Protein AF-A0A197JAZ5-F1 (afdb_monomer_lite)

Foldseek 3Di:
DDDDDDDPVNVVVLCVLDVVDDPVLLVVLLVVQCPDPVRNVDDDDSVSSVCSSVDHLLVVLVVLVVLLVVCCVPPNQAFKEFELDLLSQVLQVVVVFSNVVNVDDPVCVVVVSVSSSLSSSVCVVVVDRDAGALIRHGPNQVVCVVVVHDHDDGDYTDDPVSSVVSSVPHDPQDQLFQWDQAQDFFDAFDFDDDPNDTDGDGPPVLVVSLVSLQVSLQVSCVPPFADAAAKEKEKEWAHEDDPPDDPVVSVCQASFVDFDPDDPDFVRSVVSNCSNNDCRNHPHPVSHPHYHTGYGYDNGTMGIGMGGDD

Structure (mmCIF, N/CA/C/O backbone):
data_AF-A0A197JAZ5-F1
#
_entry.id   AF-A0A197JAZ5-F1
#
loop_
_atom_site.group_PDB
_atom_site.id
_atom_site.type_symbol
_atom_site.label_atom_id
_atom_site.label_alt_id
_atom_site.label_comp_id
_atom_site.label_asym_id
_atom_site.label_entity_id
_atom_site.label_seq_id
_atom_site.pdbx_PDB_ins_code
_atom_site.Cartn_x
_atom_site.Cartn_y
_atom_site.Cartn_z
_atom_site.occupancy
_atom_site.B_iso_or_equiv
_atom_site.auth_seq_id
_atom_site.auth_comp_id
_atom_site.auth_asym_id
_atom_site.auth_atom_id
_atom_site.pdbx_PDB_model_num
ATOM 1 N N . MET A 1 1 ? 34.810 -13.151 -30.766 1.00 44.22 1 MET A N 1
ATOM 2 C CA . MET A 1 1 ? 34.965 -11.803 -30.177 1.00 44.22 1 MET A CA 1
ATOM 3 C C . MET A 1 1 ? 36.044 -11.912 -29.103 1.00 44.22 1 MET A C 1
ATOM 5 O O . MET A 1 1 ? 35.884 -12.742 -28.226 1.00 44.22 1 MET A O 1
ATOM 9 N N . TYR A 1 2 ? 37.161 -11.190 -29.255 1.00 49.44 2 TYR A N 1
ATOM 10 C CA . TYR A 1 2 ? 38.356 -11.175 -28.384 1.00 49.44 2 TYR A CA 1
ATOM 11 C C . TYR A 1 2 ? 38.987 -12.526 -27.977 1.00 49.44 2 TYR A C 1
ATOM 13 O O . TYR A 1 2 ? 38.807 -12.995 -26.864 1.00 49.44 2 TYR A O 1
ATOM 21 N N . GLY A 1 3 ? 39.809 -13.085 -28.875 1.00 52.09 3 GLY A N 1
ATOM 22 C CA . GLY A 1 3 ? 41.166 -13.626 -28.636 1.00 52.09 3 GLY A CA 1
ATOM 23 C C . GLY A 1 3 ? 41.493 -14.616 -27.503 1.00 52.09 3 GLY A C 1
ATOM 24 O O . GLY A 1 3 ? 42.667 -14.951 -27.363 1.00 52.09 3 GLY A O 1
ATOM 25 N N . ARG A 1 4 ? 40.543 -15.078 -26.689 1.00 61.22 4 ARG A N 1
ATOM 26 C CA . ARG A 1 4 ? 40.746 -16.136 -25.690 1.00 61.22 4 ARG A CA 1
ATOM 27 C C . ARG A 1 4 ? 39.621 -17.150 -25.800 1.00 61.22 4 ARG A C 1
ATOM 29 O O . ARG A 1 4 ? 38.452 -16.778 -25.712 1.00 61.22 4 ARG A O 1
ATOM 36 N N . ASP A 1 5 ? 39.983 -18.416 -25.963 1.00 71.50 5 ASP A N 1
ATOM 37 C CA . ASP A 1 5 ? 39.017 -19.505 -25.908 1.00 71.50 5 ASP A CA 1
ATOM 38 C C . ASP A 1 5 ? 38.371 -19.548 -24.520 1.00 71.50 5 ASP A C 1
ATOM 40 O O . ASP A 1 5 ? 39.044 -19.434 -23.488 1.00 71.50 5 ASP A O 1
ATOM 44 N N . LEU A 1 6 ? 37.044 -19.678 -24.491 1.00 74.69 6 LEU A N 1
ATOM 45 C CA . LEU A 1 6 ? 36.314 -19.874 -23.246 1.00 74.69 6 LEU A CA 1
ATOM 46 C C . LEU A 1 6 ? 36.740 -21.214 -22.650 1.00 74.69 6 LEU A C 1
ATOM 48 O O . LEU A 1 6 ? 36.652 -22.254 -23.301 1.00 74.69 6 LEU A O 1
ATOM 52 N N . THR A 1 7 ? 37.188 -21.200 -21.398 1.00 85.94 7 THR A N 1
ATOM 53 C CA . THR A 1 7 ? 37.513 -22.441 -20.700 1.00 85.94 7 THR A CA 1
ATOM 54 C C . THR A 1 7 ? 36.246 -23.260 -20.471 1.00 85.94 7 THR A C 1
ATOM 56 O O . THR A 1 7 ? 35.160 -22.721 -20.235 1.00 85.94 7 THR A O 1
ATOM 59 N N . SER A 1 8 ? 36.387 -24.584 -20.481 1.00 80.69 8 SER A N 1
ATOM 60 C CA . SER A 1 8 ? 35.295 -25.527 -20.211 1.00 80.69 8 SER A CA 1
ATOM 61 C C . SER A 1 8 ? 34.570 -25.238 -18.889 1.00 80.69 8 SER A C 1
ATOM 63 O O . SER A 1 8 ? 33.349 -25.357 -18.820 1.00 80.69 8 SER A O 1
ATOM 65 N N . GLY A 1 9 ? 35.292 -24.767 -17.865 1.00 84.12 9 GLY A N 1
ATOM 66 C CA . GLY A 1 9 ? 34.705 -24.346 -16.589 1.00 84.12 9 GLY A CA 1
ATOM 67 C C . GLY A 1 9 ? 33.788 -23.120 -16.691 1.00 84.12 9 GLY A C 1
ATOM 68 O O . GLY A 1 9 ? 32.749 -23.077 -16.037 1.00 84.12 9 GLY A O 1
ATOM 69 N N . VAL A 1 10 ? 34.118 -22.142 -17.541 1.00 82.31 10 VAL A N 1
ATOM 70 C CA . VAL A 1 10 ? 33.255 -20.970 -17.770 1.00 82.31 10 VAL A CA 1
ATOM 71 C C . VAL A 1 10 ? 32.007 -21.376 -18.550 1.00 82.31 10 VAL A C 1
ATOM 73 O O . VAL A 1 10 ? 30.909 -20.960 -18.194 1.00 82.31 10 VAL A O 1
ATOM 76 N N . ILE A 1 11 ? 32.143 -22.240 -19.559 1.00 84.88 11 ILE A N 1
ATOM 77 C CA . ILE A 1 11 ? 30.999 -22.755 -20.329 1.00 84.88 11 ILE A CA 1
ATOM 78 C C . ILE A 1 11 ? 30.023 -23.506 -19.410 1.00 84.88 11 ILE A C 1
ATOM 80 O O . ILE A 1 11 ? 28.819 -23.251 -19.454 1.00 84.88 11 ILE A O 1
ATOM 84 N N . ALA A 1 12 ? 30.537 -24.369 -18.527 1.00 86.94 12 ALA A N 1
ATOM 85 C CA . ALA A 1 12 ? 29.723 -25.099 -17.557 1.00 86.94 12 ALA A CA 1
ATOM 86 C C . ALA A 1 12 ? 28.978 -24.160 -16.590 1.00 86.94 12 ALA A C 1
ATOM 88 O O . ALA A 1 12 ? 27.803 -24.383 -16.301 1.00 86.94 12 ALA A O 1
ATOM 89 N N . LEU A 1 13 ? 29.625 -23.079 -16.141 1.00 86.88 13 LEU A N 1
ATOM 90 C CA . LEU A 1 13 ? 29.014 -22.087 -15.254 1.00 86.88 13 LEU A CA 1
ATOM 91 C C . LEU A 1 13 ? 27.838 -21.355 -15.925 1.00 86.88 13 LEU A C 1
ATOM 93 O O . LEU A 1 13 ? 26.788 -21.187 -15.307 1.00 86.88 13 LEU A O 1
ATOM 97 N N . TYR A 1 14 ? 27.985 -20.945 -17.191 1.00 88.62 14 TYR A N 1
ATOM 98 C CA . TYR A 1 14 ? 26.897 -20.301 -17.945 1.00 88.62 14 TYR A CA 1
ATOM 99 C C . TYR A 1 14 ? 25.757 -21.271 -18.231 1.00 88.62 14 TYR A C 1
ATOM 101 O O . TYR A 1 14 ? 24.597 -20.888 -18.106 1.00 88.62 14 TYR A O 1
ATOM 109 N N . TRP A 1 15 ? 26.075 -22.525 -18.561 1.00 85.31 15 TRP A N 1
ATOM 110 C CA . TRP A 1 15 ? 25.068 -23.563 -18.743 1.00 85.31 15 TRP A CA 1
ATOM 111 C C . TRP A 1 15 ? 24.252 -23.772 -17.463 1.00 85.31 15 TRP A C 1
ATOM 113 O O . TRP A 1 15 ? 23.031 -23.652 -17.485 1.00 85.31 15 TRP A O 1
ATOM 123 N N . GLN A 1 16 ? 24.913 -23.976 -16.321 1.00 88.00 16 GLN A N 1
ATOM 124 C CA . GLN A 1 16 ? 24.236 -24.176 -15.039 1.00 88.00 16 GLN A CA 1
ATOM 125 C C . GLN A 1 16 ? 23.404 -22.957 -14.611 1.00 88.00 16 GLN A C 1
ATOM 127 O O . GLN A 1 16 ? 22.319 -23.124 -14.054 1.00 88.00 16 GLN A O 1
ATOM 132 N N . GLY A 1 17 ? 23.898 -21.743 -14.871 1.00 82.38 17 GLY A N 1
ATOM 133 C CA . GLY A 1 17 ? 23.221 -20.495 -14.515 1.00 82.38 17 GLY A CA 1
ATOM 134 C C . GLY A 1 17 ? 22.058 -20.109 -15.432 1.00 82.38 17 GLY A C 1
ATOM 135 O O . GLY A 1 17 ? 21.225 -19.306 -15.027 1.00 82.38 17 GLY A O 1
ATOM 136 N N . LEU A 1 18 ? 21.987 -20.657 -16.651 1.00 85.12 18 LEU A N 1
ATOM 137 C CA . LEU A 1 18 ? 20.978 -20.282 -17.649 1.00 85.12 18 LEU A CA 1
ATOM 138 C C . LEU A 1 18 ? 20.076 -21.442 -18.100 1.00 85.12 18 LEU A C 1
ATOM 140 O O . LEU A 1 18 ? 19.113 -21.190 -18.815 1.00 85.12 18 LEU A O 1
ATOM 144 N N . GLN A 1 19 ? 20.319 -22.680 -17.651 1.00 86.12 19 GLN A N 1
ATOM 145 C CA . GLN A 1 19 ? 19.525 -23.871 -18.012 1.00 86.12 19 GLN A CA 1
ATOM 146 C C . GLN A 1 19 ? 18.021 -23.761 -17.704 1.00 86.12 19 GLN A C 1
ATOM 148 O O . GLN A 1 19 ? 17.224 -24.492 -18.280 1.00 86.12 19 GLN A O 1
ATOM 153 N N . ALA A 1 20 ? 17.629 -22.871 -16.786 1.00 77.56 20 ALA A N 1
ATOM 154 C CA . ALA A 1 20 ? 16.231 -22.633 -16.427 1.00 77.56 20 ALA A CA 1
ATOM 155 C C . ALA A 1 20 ? 15.479 -21.747 -17.441 1.00 77.56 20 ALA A C 1
ATOM 157 O O . ALA A 1 20 ? 14.267 -21.573 -17.316 1.00 77.56 20 ALA A O 1
ATOM 158 N N . TYR A 1 21 ? 16.182 -21.163 -18.416 1.00 77.56 21 TYR A N 1
ATOM 159 C CA . TYR A 1 21 ? 15.629 -20.238 -19.400 1.00 77.56 21 TYR A CA 1
ATOM 160 C C . TYR A 1 21 ? 15.563 -20.853 -20.793 1.00 77.56 21 TYR A C 1
ATOM 162 O O . TYR A 1 21 ? 16.393 -21.675 -21.175 1.00 77.56 21 TYR A O 1
ATOM 170 N N . ASP A 1 22 ? 14.591 -20.393 -21.579 1.00 77.12 22 ASP A N 1
ATOM 171 C CA . ASP A 1 22 ? 14.471 -20.784 -22.978 1.00 77.12 22 ASP A CA 1
ATOM 172 C C . ASP A 1 22 ? 15.650 -20.265 -23.822 1.00 77.12 22 ASP A C 1
ATOM 174 O O . ASP A 1 22 ? 16.094 -19.118 -23.685 1.00 77.12 22 ASP A O 1
ATOM 178 N N . LEU A 1 23 ? 16.133 -21.103 -24.742 1.00 78.81 23 LEU A N 1
ATOM 179 C CA . LEU A 1 23 ? 17.298 -20.805 -25.575 1.00 78.81 23 LEU A CA 1
ATOM 180 C C . LEU A 1 23 ? 17.071 -19.574 -26.465 1.00 78.81 23 LEU A C 1
ATOM 182 O O . LEU A 1 23 ? 18.007 -18.797 -26.681 1.00 78.81 23 LEU A O 1
ATOM 186 N N . ALA A 1 24 ? 15.849 -19.364 -26.971 1.00 73.06 24 ALA A N 1
ATOM 187 C CA . ALA A 1 24 ? 15.551 -18.201 -27.802 1.00 73.06 24 ALA A CA 1
ATOM 188 C C . ALA A 1 24 ? 15.614 -16.904 -26.982 1.00 73.06 24 ALA A C 1
ATOM 190 O O . ALA A 1 24 ? 16.165 -15.909 -27.458 1.00 73.06 24 ALA A O 1
ATOM 191 N N . ALA A 1 25 ? 15.138 -16.938 -25.733 1.00 70.44 25 ALA A N 1
ATOM 192 C CA . ALA A 1 25 ? 15.222 -15.813 -24.807 1.00 70.44 25 ALA A CA 1
ATOM 193 C C . ALA A 1 25 ? 16.678 -15.483 -24.434 1.00 70.44 25 ALA A C 1
ATOM 195 O O . ALA A 1 25 ? 17.079 -14.318 -24.487 1.00 70.44 25 ALA A O 1
ATOM 196 N N . VAL A 1 26 ? 17.495 -16.498 -24.119 1.00 80.88 26 VAL A N 1
ATOM 197 C CA . VAL A 1 26 ? 18.931 -16.328 -23.807 1.00 80.88 26 VAL A CA 1
ATOM 198 C C . VAL A 1 26 ? 19.676 -15.709 -24.989 1.00 80.88 26 VAL A C 1
ATOM 200 O O . VAL A 1 26 ? 20.449 -14.766 -24.812 1.00 80.88 26 VAL A O 1
ATOM 203 N N . ARG A 1 27 ? 19.411 -16.191 -26.209 1.00 81.88 27 ARG A N 1
ATOM 204 C CA . ARG A 1 27 ? 20.017 -15.661 -27.438 1.00 81.88 27 ARG A CA 1
ATOM 205 C C . ARG A 1 27 ? 19.670 -14.190 -27.661 1.00 81.88 27 ARG A C 1
ATOM 207 O O . ARG A 1 27 ? 20.538 -13.401 -28.021 1.00 81.88 27 ARG A O 1
ATOM 214 N N . GLU A 1 28 ? 18.420 -13.819 -27.426 1.00 76.31 28 GLU A N 1
ATOM 215 C CA . GLU A 1 28 ? 17.955 -12.443 -27.570 1.00 76.31 28 GLU A CA 1
ATOM 216 C C . GLU A 1 28 ? 18.587 -11.500 -26.529 1.00 76.31 28 GLU A C 1
ATOM 218 O O . GLU A 1 28 ? 19.019 -10.397 -26.867 1.00 76.31 28 GLU A O 1
ATOM 223 N N . ALA A 1 29 ? 18.717 -11.946 -25.274 1.00 81.00 29 ALA A N 1
ATOM 224 C CA . ALA A 1 29 ? 19.405 -11.190 -24.226 1.00 81.00 29 ALA A CA 1
ATOM 225 C C . ALA A 1 29 ? 20.888 -10.954 -24.566 1.00 81.00 29 ALA A C 1
ATOM 227 O O . ALA A 1 29 ? 21.385 -9.833 -24.447 1.00 81.00 29 ALA A O 1
ATOM 228 N N . LEU A 1 30 ? 21.578 -11.986 -25.060 1.00 84.44 30 LEU A N 1
ATOM 229 C CA . LEU A 1 30 ? 22.963 -11.875 -25.524 1.00 84.44 30 LEU A CA 1
ATOM 230 C C . LEU A 1 30 ? 23.095 -10.908 -26.710 1.00 84.44 30 LEU A C 1
ATOM 232 O O . LEU A 1 30 ? 23.986 -10.061 -26.704 1.00 84.44 30 LEU A O 1
ATOM 236 N N . ASN A 1 31 ? 22.187 -10.975 -27.689 1.00 83.88 31 ASN A N 1
ATOM 237 C CA . ASN A 1 31 ? 22.171 -10.053 -28.829 1.00 83.88 31 ASN A CA 1
ATOM 238 C C . ASN A 1 31 ? 21.971 -8.595 -28.391 1.00 83.88 31 ASN A C 1
ATOM 240 O O . ASN A 1 31 ? 22.654 -7.700 -28.890 1.00 83.88 31 ASN A O 1
ATOM 244 N N . ARG A 1 32 ? 21.072 -8.338 -27.433 1.00 80.00 32 ARG A N 1
ATOM 245 C CA . ARG A 1 32 ? 20.877 -6.995 -26.864 1.00 80.00 32 ARG A CA 1
ATOM 246 C C . ARG A 1 32 ? 22.123 -6.464 -26.164 1.00 80.00 32 ARG A C 1
ATOM 248 O O . ARG A 1 32 ? 22.427 -5.283 -26.303 1.00 80.00 32 ARG A O 1
ATOM 255 N N . HIS A 1 33 ? 22.849 -7.320 -25.445 1.00 82.19 33 HIS A N 1
ATOM 256 C CA . HIS A 1 33 ? 24.099 -6.936 -24.786 1.00 82.19 33 HIS A CA 1
ATOM 257 C C . HIS A 1 33 ? 25.200 -6.589 -25.791 1.00 82.19 33 HIS A C 1
ATOM 259 O O . HIS A 1 33 ? 25.843 -5.553 -25.661 1.00 82.19 33 HIS A O 1
ATOM 265 N N . VAL A 1 34 ? 25.384 -7.415 -26.824 1.00 83.81 34 VAL A N 1
ATOM 266 C CA . VAL A 1 34 ? 26.404 -7.191 -27.866 1.00 83.81 34 VAL A CA 1
ATOM 267 C C . VAL A 1 34 ? 26.170 -5.878 -28.619 1.00 83.81 34 VAL A C 1
ATOM 269 O O . VAL A 1 34 ? 27.126 -5.191 -28.965 1.00 83.81 34 VAL A O 1
ATOM 272 N N . ASN A 1 35 ? 24.908 -5.498 -28.826 1.00 81.06 35 ASN A N 1
ATOM 273 C CA . ASN A 1 35 ? 24.541 -4.259 -29.512 1.00 81.06 35 ASN A CA 1
ATOM 274 C C . ASN A 1 35 ? 24.579 -3.005 -28.614 1.00 81.06 35 ASN A C 1
ATOM 276 O O . ASN A 1 35 ? 24.287 -1.912 -29.095 1.00 81.06 35 ASN A O 1
ATOM 280 N N . ASN A 1 36 ? 24.923 -3.128 -27.327 1.00 78.38 36 ASN A N 1
ATOM 281 C CA . ASN A 1 36 ? 25.036 -1.992 -26.416 1.00 78.38 36 ASN A CA 1
ATOM 282 C C . ASN A 1 36 ? 26.450 -1.364 -26.505 1.00 78.38 36 ASN A C 1
ATOM 284 O O . ASN A 1 36 ? 27.414 -2.023 -26.113 1.00 78.38 36 ASN A O 1
ATOM 288 N N . PRO A 1 37 ? 26.609 -0.101 -26.954 1.00 73.06 37 PRO A N 1
ATOM 289 C CA . PRO A 1 37 ? 27.926 0.522 -27.157 1.00 73.06 37 PRO A CA 1
ATOM 290 C C . PRO A 1 37 ? 28.782 0.644 -25.885 1.00 73.06 37 PRO A C 1
ATOM 292 O O . PRO A 1 37 ? 30.013 0.585 -25.957 1.00 73.06 37 PRO A O 1
ATOM 295 N N . ASP A 1 38 ? 28.133 0.779 -24.725 1.00 70.69 38 ASP A N 1
ATOM 296 C CA . ASP A 1 38 ? 28.788 1.038 -23.439 1.00 70.69 38 ASP A CA 1
ATOM 297 C C . ASP A 1 38 ? 29.212 -0.249 -22.716 1.00 70.69 38 ASP A C 1
ATOM 299 O O . ASP A 1 38 ? 30.150 -0.245 -21.921 1.00 70.69 38 ASP A O 1
ATOM 303 N N . THR A 1 39 ? 28.521 -1.366 -22.969 1.00 73.50 39 THR A N 1
ATOM 304 C CA . THR A 1 39 ? 28.701 -2.625 -22.212 1.00 73.50 39 THR A CA 1
ATOM 305 C C . THR A 1 39 ? 28.988 -3.849 -23.083 1.00 73.50 39 THR A C 1
ATOM 307 O O . THR A 1 39 ? 29.561 -4.822 -22.591 1.00 73.50 39 THR A O 1
ATOM 310 N N . GLY A 1 40 ? 28.693 -3.788 -24.384 1.00 73.88 40 GLY A N 1
ATOM 311 C CA . GLY A 1 40 ? 28.886 -4.868 -25.358 1.00 73.88 40 GLY A CA 1
ATOM 312 C C . GLY A 1 40 ? 30.342 -5.133 -25.746 1.00 73.88 40 GLY A C 1
ATOM 313 O O . GLY A 1 40 ? 30.628 -6.093 -26.459 1.00 73.88 40 GLY A O 1
ATOM 314 N N . GLN A 1 41 ? 31.280 -4.318 -25.251 1.00 78.19 41 GLN A N 1
ATOM 315 C CA . GLN A 1 41 ? 32.722 -4.511 -25.445 1.00 78.19 41 GLN A CA 1
ATOM 316 C C . GLN A 1 41 ? 33.263 -5.724 -24.665 1.00 78.19 41 GLN A C 1
ATOM 318 O O . GLN A 1 41 ? 34.288 -6.291 -25.042 1.00 78.19 41 GLN A O 1
ATOM 323 N N . PHE A 1 42 ? 32.568 -6.147 -23.601 1.00 80.25 42 PHE A N 1
ATOM 324 C CA . PHE A 1 42 ? 32.961 -7.265 -22.741 1.00 80.25 42 PHE A CA 1
ATOM 325 C C . PHE A 1 42 ? 31.859 -8.326 -22.653 1.00 80.25 42 PHE A C 1
ATOM 327 O O . PHE A 1 42 ? 30.671 -8.021 -22.762 1.00 80.25 42 PHE A O 1
ATOM 334 N N . MET A 1 43 ? 32.258 -9.581 -22.415 1.00 82.62 43 MET A N 1
ATOM 335 C CA . MET A 1 43 ? 31.318 -10.686 -22.207 1.00 82.62 43 MET A CA 1
ATOM 336 C C . MET A 1 43 ? 30.394 -10.379 -21.009 1.00 82.62 43 MET A C 1
ATOM 338 O O . MET A 1 43 ? 30.907 -10.056 -19.932 1.00 82.62 43 MET A O 1
ATOM 342 N N . PRO A 1 44 ? 29.059 -10.471 -21.170 1.00 84.88 44 PRO A N 1
ATOM 343 C CA . PRO A 1 44 ? 28.108 -10.170 -20.100 1.00 84.88 44 PRO A CA 1
ATOM 344 C C . PRO A 1 44 ? 28.228 -11.186 -18.977 1.00 84.88 44 PRO A C 1
ATOM 346 O O . PRO A 1 44 ? 28.322 -12.373 -19.264 1.00 84.88 44 PRO A O 1
ATOM 349 N N . LYS A 1 45 ? 28.145 -10.769 -17.709 1.00 86.44 45 LYS A N 1
ATOM 350 C CA . LYS A 1 45 ? 28.086 -11.732 -16.600 1.00 86.44 45 LYS A CA 1
ATOM 351 C C . LYS A 1 45 ? 26.746 -12.470 -16.635 1.00 86.44 45 LYS A C 1
ATOM 353 O O . LYS A 1 45 ? 25.740 -11.919 -17.077 1.00 86.44 45 LYS A O 1
ATOM 358 N N . ILE A 1 46 ? 26.689 -13.674 -16.059 1.00 82.31 46 ILE A N 1
ATOM 359 C CA . ILE A 1 46 ? 25.431 -14.440 -15.921 1.00 82.31 46 ILE A CA 1
ATOM 360 C C . ILE A 1 46 ? 24.336 -13.590 -15.258 1.00 82.31 46 ILE A C 1
ATOM 362 O O . ILE A 1 46 ? 23.196 -13.619 -15.704 1.00 82.31 46 ILE A O 1
ATOM 366 N N . ALA A 1 47 ? 24.687 -12.773 -14.258 1.00 75.00 47 ALA A N 1
ATOM 367 C CA . ALA A 1 47 ? 23.760 -11.854 -13.594 1.00 75.00 47 ALA A CA 1
ATOM 368 C C . ALA A 1 47 ? 23.171 -10.782 -14.534 1.00 75.00 47 ALA A C 1
ATOM 370 O O . ALA A 1 47 ? 22.002 -10.426 -14.392 1.00 75.00 47 ALA A O 1
ATOM 371 N N . ASP A 1 48 ? 23.950 -10.293 -15.504 1.00 78.06 48 ASP A N 1
ATOM 372 C CA . ASP A 1 48 ? 23.491 -9.304 -16.486 1.00 78.06 48 ASP A CA 1
ATOM 373 C C . ASP A 1 48 ? 22.483 -9.944 -17.449 1.00 78.06 48 ASP A C 1
ATOM 375 O O . ASP A 1 48 ? 21.421 -9.377 -17.707 1.00 78.06 48 ASP A O 1
ATOM 379 N N . ILE A 1 49 ? 22.762 -11.176 -17.889 1.00 79.75 49 ILE A N 1
ATOM 380 C CA . ILE A 1 49 ? 21.851 -11.976 -18.720 1.00 79.75 49 ILE A CA 1
ATOM 381 C C . ILE A 1 49 ? 20.564 -12.290 -17.943 1.00 79.75 49 ILE A C 1
ATOM 383 O O . ILE A 1 49 ? 19.471 -12.074 -18.456 1.00 79.75 49 ILE A O 1
ATOM 387 N N . HIS A 1 50 ? 20.673 -12.713 -16.680 1.00 73.19 50 HIS A N 1
ATOM 388 C CA . HIS A 1 50 ? 19.530 -12.961 -15.792 1.00 73.19 50 HIS A CA 1
ATOM 389 C C . HIS A 1 50 ? 18.617 -11.731 -15.678 1.00 73.19 50 HIS A C 1
ATOM 391 O O . HIS A 1 50 ? 17.395 -11.833 -15.793 1.00 73.19 50 HIS A O 1
ATOM 397 N N . LYS A 1 51 ? 19.223 -10.551 -15.501 1.00 68.69 51 LYS A N 1
ATOM 398 C CA . LYS A 1 51 ? 18.527 -9.265 -15.394 1.00 68.69 51 LYS A CA 1
ATOM 399 C C . LYS A 1 51 ? 17.842 -8.858 -16.702 1.00 68.69 51 LYS A C 1
ATOM 401 O O . LYS A 1 51 ? 16.773 -8.257 -16.663 1.00 68.69 51 LYS A O 1
ATOM 406 N N . MET A 1 52 ? 18.437 -9.184 -17.849 1.00 71.94 52 MET A N 1
ATOM 407 C CA . MET A 1 52 ? 17.836 -8.958 -19.168 1.00 71.94 52 MET A CA 1
ATOM 408 C C . MET A 1 52 ? 16.703 -9.947 -19.481 1.00 71.94 52 MET A C 1
ATOM 410 O O . MET A 1 52 ? 15.752 -9.576 -20.167 1.00 71.94 52 MET A O 1
ATOM 414 N N . LEU A 1 53 ? 16.794 -11.184 -18.979 1.00 67.31 53 LEU A N 1
ATOM 415 C CA . LEU A 1 53 ? 15.822 -12.258 -19.210 1.00 67.31 53 LEU A CA 1
ATOM 416 C C . LEU A 1 53 ? 14.555 -12.132 -18.368 1.00 67.31 53 LEU A C 1
ATOM 418 O O . LEU A 1 53 ? 13.467 -12.401 -18.866 1.00 67.31 53 LEU A O 1
ATOM 422 N N . GLN A 1 54 ? 14.671 -11.711 -17.110 1.00 59.84 54 GLN A N 1
ATOM 423 C CA . GLN A 1 54 ? 13.506 -11.526 -16.236 1.00 59.84 54 GLN A CA 1
ATOM 424 C C . GLN A 1 54 ? 12.700 -10.253 -16.563 1.00 59.84 54 GLN A C 1
ATOM 426 O O . GLN A 1 54 ? 11.622 -10.054 -16.003 1.00 59.84 54 GLN A O 1
ATOM 431 N N . GLY A 1 55 ? 13.205 -9.393 -17.460 1.00 59.38 55 GLY A N 1
ATOM 432 C CA . GLY A 1 55 ? 12.795 -7.991 -17.536 1.00 59.38 55 GLY A CA 1
ATOM 433 C C . GLY A 1 55 ? 13.249 -7.246 -16.279 1.00 59.38 55 GLY A C 1
ATOM 434 O O . GLY A 1 55 ? 13.379 -7.827 -15.197 1.00 59.38 55 GLY A O 1
ATOM 435 N N . SER A 1 56 ? 13.533 -5.947 -16.369 1.00 65.31 56 SER A N 1
ATOM 436 C CA . SER A 1 56 ? 13.829 -5.233 -15.129 1.00 65.31 56 SER A CA 1
ATOM 437 C C . SER A 1 56 ? 12.552 -5.166 -14.279 1.00 65.31 56 SER A C 1
ATOM 439 O O . SER A 1 56 ? 11.445 -5.026 -14.804 1.00 65.31 56 SER A O 1
ATOM 441 N N . THR A 1 57 ? 12.673 -5.210 -12.947 1.00 72.69 57 THR A N 1
ATOM 442 C CA . THR A 1 57 ? 11.518 -4.957 -12.057 1.00 72.69 57 THR A CA 1
ATOM 443 C C . THR A 1 57 ? 10.842 -3.621 -12.378 1.00 72.69 57 THR A C 1
ATOM 445 O O . THR A 1 57 ? 9.654 -3.444 -12.126 1.00 72.69 57 THR A O 1
ATOM 448 N N . GLN A 1 58 ? 11.599 -2.695 -12.972 1.00 76.06 58 GLN A N 1
ATOM 449 C CA . GLN A 1 58 ? 11.128 -1.419 -13.477 1.00 76.06 58 GLN A CA 1
ATOM 450 C C . GLN A 1 58 ? 10.254 -1.550 -14.732 1.00 76.06 58 GLN A C 1
ATOM 452 O O . GLN A 1 58 ? 9.220 -0.894 -14.781 1.00 76.06 58 GLN A O 1
ATOM 457 N N . ASP A 1 59 ? 10.588 -2.412 -15.691 1.00 77.06 59 ASP A N 1
ATOM 458 C CA . ASP A 1 59 ? 9.767 -2.631 -16.894 1.00 77.06 59 ASP A CA 1
ATOM 459 C C . ASP A 1 59 ? 8.422 -3.273 -16.539 1.00 77.06 59 ASP A C 1
ATOM 461 O O . ASP A 1 59 ? 7.372 -2.847 -17.025 1.00 77.06 59 ASP A O 1
ATOM 465 N N . ALA A 1 60 ? 8.436 -4.245 -15.621 1.00 83.12 60 ALA A N 1
ATOM 466 C CA . ALA A 1 60 ? 7.217 -4.855 -15.096 1.00 83.12 60 ALA A CA 1
ATOM 467 C C . ALA A 1 60 ? 6.337 -3.820 -14.374 1.00 83.12 60 ALA A C 1
ATOM 469 O O . ALA A 1 60 ? 5.135 -3.743 -14.623 1.00 83.12 60 ALA A O 1
ATOM 470 N N . ALA A 1 61 ? 6.942 -2.974 -13.535 1.00 86.81 61 ALA A N 1
ATOM 471 C CA . ALA A 1 61 ? 6.232 -1.916 -12.822 1.00 86.81 61 ALA A CA 1
ATOM 472 C C . ALA A 1 61 ? 5.641 -0.855 -13.761 1.00 86.81 61 ALA A C 1
ATOM 474 O O . ALA A 1 61 ? 4.525 -0.392 -13.543 1.00 86.81 61 ALA A O 1
ATOM 475 N N . LEU A 1 62 ? 6.371 -0.478 -14.814 1.00 87.75 62 LEU A N 1
ATOM 476 C CA . LEU A 1 62 ? 5.888 0.455 -15.829 1.00 87.75 62 LEU A CA 1
ATOM 477 C C . LEU A 1 62 ? 4.741 -0.141 -16.643 1.00 87.75 62 LEU A C 1
ATOM 479 O O . LEU A 1 62 ? 3.760 0.550 -16.891 1.00 87.75 62 LEU A O 1
ATOM 483 N N . THR A 1 63 ? 4.829 -1.424 -16.992 1.00 89.75 63 THR A N 1
ATOM 484 C CA . THR A 1 63 ? 3.752 -2.146 -17.681 1.00 89.75 63 THR A CA 1
ATOM 485 C C . THR A 1 63 ? 2.492 -2.210 -16.817 1.00 89.75 63 THR A C 1
ATOM 487 O O . THR A 1 63 ? 1.398 -1.916 -17.297 1.00 89.75 63 THR A O 1
ATOM 490 N N . ALA A 1 64 ? 2.642 -2.538 -15.530 1.00 93.12 64 ALA A N 1
ATOM 491 C CA . ALA A 1 64 ? 1.550 -2.528 -14.563 1.00 93.12 64 ALA A CA 1
ATOM 492 C C . ALA A 1 64 ? 0.930 -1.126 -14.425 1.00 93.12 64 ALA A C 1
ATOM 494 O O . ALA A 1 64 ? -0.288 -0.980 -14.513 1.00 93.12 64 ALA A O 1
ATOM 495 N N . TRP A 1 65 ? 1.759 -0.083 -14.308 1.00 95.50 65 TRP A N 1
ATOM 496 C CA . TRP A 1 65 ? 1.284 1.301 -14.256 1.00 95.50 65 TRP A CA 1
ATOM 497 C C . TRP A 1 65 ? 0.522 1.705 -15.520 1.00 95.50 65 TRP A C 1
ATOM 499 O O . TRP A 1 65 ? -0.536 2.314 -15.421 1.00 95.50 65 TRP A O 1
ATOM 509 N N . SER A 1 66 ? 1.009 1.345 -16.709 1.00 93.25 66 SER A N 1
ATOM 510 C CA . SER A 1 66 ? 0.313 1.640 -17.965 1.00 93.25 66 SER A CA 1
ATOM 511 C C . SER A 1 66 ? -1.084 1.015 -18.022 1.00 93.25 66 SER A C 1
ATOM 513 O O . SER A 1 66 ? -1.987 1.634 -18.581 1.00 93.25 66 SER A O 1
ATOM 515 N N . LYS A 1 67 ? -1.301 -0.167 -17.420 1.00 94.88 67 LYS A N 1
ATOM 516 C CA . LYS A 1 67 ? -2.650 -0.748 -17.292 1.00 94.88 67 LYS A CA 1
ATOM 517 C C . LYS A 1 67 ? -3.537 0.099 -16.381 1.00 94.88 67 LYS A C 1
ATOM 519 O O . LYS A 1 67 ? -4.673 0.384 -16.753 1.00 94.88 67 LYS A O 1
ATOM 524 N N . VAL A 1 68 ? -3.022 0.514 -15.223 1.00 95.50 68 VAL A N 1
ATOM 525 C CA . VAL A 1 68 ? -3.740 1.370 -14.261 1.00 95.50 68 VAL A CA 1
ATOM 526 C C . VAL A 1 68 ? -4.121 2.704 -14.901 1.00 95.50 68 VAL A C 1
ATOM 528 O O . VAL A 1 68 ? -5.295 3.066 -14.909 1.00 95.50 68 VAL A O 1
ATOM 531 N N . ASP A 1 69 ? -3.145 3.394 -15.490 1.00 94.31 69 ASP A N 1
ATOM 532 C CA . ASP A 1 69 ? -3.313 4.697 -16.135 1.00 94.31 69 ASP A CA 1
ATOM 533 C C . ASP A 1 69 ? -4.343 4.650 -17.263 1.00 94.31 69 ASP A C 1
ATOM 535 O O . ASP A 1 69 ? -5.318 5.403 -17.256 1.00 94.31 69 ASP A O 1
ATOM 539 N N . ARG A 1 70 ? -4.183 3.695 -18.185 1.00 93.88 70 ARG A N 1
ATOM 540 C CA . ARG A 1 70 ? -5.124 3.496 -19.286 1.00 93.88 70 ARG A CA 1
ATOM 541 C C . ARG A 1 70 ? -6.537 3.222 -18.779 1.00 93.88 70 ARG A C 1
ATOM 543 O O . ARG A 1 70 ? -7.487 3.829 -19.262 1.00 93.88 70 ARG A O 1
ATOM 550 N N . THR A 1 71 ? -6.677 2.335 -17.797 1.00 94.06 71 THR A N 1
ATOM 551 C CA . THR A 1 71 ? -7.989 1.976 -17.242 1.00 94.06 71 THR A CA 1
ATOM 552 C C . THR A 1 71 ? -8.651 3.183 -16.589 1.00 94.06 71 THR A C 1
ATOM 554 O O . THR A 1 71 ? -9.836 3.414 -16.813 1.00 94.06 71 THR A O 1
ATOM 557 N N . MET A 1 72 ? -7.896 3.994 -15.841 1.00 93.62 72 MET A N 1
ATOM 558 C CA . MET A 1 72 ? -8.451 5.166 -15.165 1.00 93.62 72 MET A CA 1
ATOM 559 C C . MET A 1 72 ? -8.904 6.216 -16.181 1.00 93.62 72 MET A C 1
ATOM 561 O O . MET A 1 72 ? -9.999 6.758 -16.060 1.00 93.62 72 MET A O 1
ATOM 565 N N . ARG A 1 73 ? -8.108 6.456 -17.228 1.00 92.31 73 ARG A N 1
ATOM 566 C CA . ARG A 1 73 ? -8.440 7.431 -18.276 1.00 92.31 73 ARG A CA 1
ATOM 567 C C . ARG A 1 73 ? -9.596 6.988 -19.177 1.00 92.31 73 ARG A C 1
ATOM 569 O O . ARG A 1 73 ? -10.349 7.838 -19.638 1.00 92.31 73 ARG A O 1
ATOM 576 N N . GLU A 1 74 ? -9.751 5.688 -19.434 1.00 92.62 74 GLU A N 1
ATOM 577 C CA . GLU A 1 74 ? -10.805 5.162 -20.317 1.00 92.62 74 GLU A CA 1
ATOM 578 C C . GLU A 1 74 ? -12.121 4.847 -19.590 1.00 92.62 74 GLU A C 1
ATOM 580 O O . GLU A 1 74 ? -13.198 5.042 -20.152 1.00 92.62 74 GLU A O 1
ATOM 585 N N . LYS A 1 75 ? -12.049 4.290 -18.376 1.00 91.75 75 LYS A N 1
ATOM 586 C CA . LYS A 1 75 ? -13.212 3.761 -17.638 1.00 91.75 75 LYS A CA 1
ATOM 587 C C . LYS A 1 75 ? -13.603 4.620 -16.440 1.00 91.75 75 LYS A C 1
ATOM 589 O O . LYS A 1 75 ? -14.747 4.546 -15.994 1.00 91.75 75 LYS A O 1
ATOM 594 N N . GLY A 1 76 ? -12.683 5.443 -15.941 1.00 89.25 76 GLY A N 1
ATOM 595 C CA . GLY A 1 76 ? -12.897 6.268 -14.759 1.00 89.25 76 GLY A CA 1
ATOM 596 C C . GLY A 1 76 ? -13.031 5.463 -13.454 1.00 89.25 76 GLY A C 1
ATOM 597 O O . GLY A 1 76 ? -12.833 4.247 -13.436 1.00 89.25 76 GLY A O 1
ATOM 598 N N . PRO A 1 77 ? -13.393 6.138 -12.347 1.00 88.44 77 PRO A N 1
ATOM 599 C CA . PRO A 1 77 ? -13.474 5.542 -11.006 1.00 88.44 77 PRO A CA 1
ATOM 600 C C . PRO A 1 77 ? -14.786 4.803 -10.703 1.00 88.44 77 PRO A C 1
ATOM 602 O O . PRO A 1 77 ? -14.954 4.266 -9.609 1.00 88.44 77 PRO A O 1
ATOM 605 N N . TYR A 1 78 ? -15.758 4.840 -11.616 1.00 80.25 78 TYR A N 1
ATOM 606 C CA . TYR A 1 78 ? -17.106 4.325 -11.373 1.00 80.25 78 TYR A CA 1
ATOM 607 C C . TYR A 1 78 ? -17.190 2.798 -11.294 1.00 80.25 78 TYR A C 1
ATOM 609 O O . TYR A 1 78 ? -17.742 2.310 -10.306 1.00 80.25 78 TYR A O 1
ATOM 617 N N . PRO A 1 79 ? -16.690 2.035 -12.284 1.00 87.50 79 PRO A N 1
ATOM 618 C CA . PRO A 1 79 ? -16.751 0.583 -12.218 1.00 87.50 79 PRO A CA 1
ATOM 619 C C . PRO A 1 79 ? -15.730 0.039 -11.219 1.00 87.50 79 PRO A C 1
ATOM 621 O O . PRO A 1 79 ? -14.617 0.557 -11.108 1.00 87.50 79 PRO A O 1
ATOM 624 N N . SER A 1 80 ? -16.100 -1.044 -10.543 1.00 89.81 80 SER A N 1
ATOM 625 C CA . SER A 1 80 ? -15.148 -1.868 -9.804 1.00 89.81 80 SER A CA 1
ATOM 626 C C . SER A 1 80 ? -14.238 -2.612 -10.769 1.00 89.81 80 SER A C 1
ATOM 628 O O . SER A 1 80 ? -14.687 -3.065 -11.824 1.00 89.81 80 SER A O 1
ATOM 630 N N . ILE A 1 81 ? -12.959 -2.724 -10.422 1.00 93.50 81 ILE A N 1
ATOM 631 C CA . ILE A 1 81 ? -11.920 -3.239 -11.316 1.00 93.50 81 ILE A CA 1
ATOM 632 C C . ILE A 1 81 ? -11.222 -4.447 -10.696 1.00 93.50 81 ILE A C 1
ATOM 634 O O . ILE A 1 81 ? -10.913 -4.464 -9.503 1.00 93.50 81 ILE A O 1
ATOM 638 N N . VAL A 1 82 ? -10.903 -5.429 -11.537 1.00 95.50 82 VAL A N 1
ATOM 639 C CA . VAL A 1 82 ? -9.971 -6.511 -11.214 1.00 95.50 82 VAL A CA 1
ATOM 640 C C . VAL A 1 82 ? -8.880 -6.563 -12.273 1.00 95.50 82 VAL A C 1
ATOM 642 O O . VAL A 1 82 ? -9.140 -6.861 -13.438 1.00 95.50 82 VAL A O 1
ATOM 645 N N . PHE A 1 83 ? -7.648 -6.282 -11.873 1.00 96.81 83 PHE A N 1
ATOM 646 C CA . PHE A 1 83 ? -6.470 -6.445 -12.709 1.00 96.81 83 PHE A CA 1
ATOM 647 C C . PHE A 1 83 ? -5.979 -7.894 -12.698 1.00 96.81 83 PHE A C 1
ATOM 649 O O . PHE A 1 83 ? -6.116 -8.629 -11.725 1.00 96.81 83 PHE A O 1
ATOM 656 N N . ASP A 1 84 ? -5.321 -8.282 -13.782 1.00 94.44 84 ASP A N 1
ATOM 657 C CA . ASP A 1 84 ? -4.652 -9.574 -13.947 1.00 94.44 84 ASP A CA 1
ATOM 658 C C . ASP A 1 84 ? -3.358 -9.754 -13.127 1.00 94.44 84 ASP A C 1
ATOM 660 O O . ASP A 1 84 ? -2.649 -10.743 -13.307 1.00 94.44 84 ASP A O 1
ATOM 664 N N . ASP A 1 85 ? -3.045 -8.818 -12.229 1.00 93.00 85 ASP A N 1
ATOM 665 C CA . ASP A 1 85 ? -1.868 -8.847 -11.364 1.00 93.00 85 ASP A CA 1
ATOM 666 C C . ASP A 1 85 ? -2.233 -8.402 -9.938 1.00 93.00 85 ASP A C 1
ATOM 668 O O . ASP A 1 85 ? -2.589 -7.246 -9.688 1.00 93.00 85 ASP A O 1
ATOM 672 N N . ALA A 1 86 ? -2.094 -9.327 -8.986 1.00 91.44 86 ALA A N 1
ATOM 673 C CA . ALA A 1 86 ? -2.367 -9.118 -7.566 1.00 91.44 86 ALA A CA 1
ATOM 674 C C . ALA A 1 86 ? -1.541 -7.980 -6.942 1.00 91.44 86 ALA A C 1
ATOM 676 O O . ALA A 1 86 ? -2.013 -7.275 -6.046 1.00 91.44 86 ALA A O 1
ATOM 677 N N . LEU A 1 87 ? -0.319 -7.739 -7.430 1.00 91.31 87 LEU A N 1
ATOM 678 C CA . LEU A 1 87 ? 0.506 -6.645 -6.919 1.00 91.31 87 LEU A CA 1
ATOM 679 C C . LEU A 1 87 ? -0.074 -5.277 -7.279 1.00 91.31 87 LEU A C 1
ATOM 681 O O . LEU A 1 87 ? 0.139 -4.321 -6.536 1.00 91.31 87 LEU A O 1
ATOM 685 N N . ILE A 1 88 ? -0.840 -5.172 -8.371 1.00 94.62 88 ILE A N 1
ATOM 686 C CA . ILE A 1 88 ? -1.565 -3.940 -8.695 1.00 94.62 88 ILE A CA 1
ATOM 687 C C . ILE A 1 88 ? -2.611 -3.670 -7.613 1.00 94.62 88 ILE A C 1
ATOM 689 O O . ILE A 1 88 ? -2.659 -2.562 -7.085 1.00 94.62 88 ILE A O 1
ATOM 693 N N . HIS A 1 89 ? -3.387 -4.685 -7.226 1.00 91.38 89 HIS A N 1
ATOM 694 C CA . HIS A 1 89 ? -4.400 -4.565 -6.175 1.00 91.38 89 HIS A CA 1
ATOM 695 C C . HIS A 1 89 ? -3.781 -4.145 -4.846 1.00 91.38 89 HIS A C 1
ATOM 697 O O . HIS A 1 89 ? -4.240 -3.186 -4.224 1.00 91.38 89 HIS A O 1
ATOM 703 N N . ARG A 1 90 ? -2.690 -4.808 -4.445 1.00 87.50 90 ARG A N 1
ATOM 704 C CA . ARG A 1 90 ? -1.972 -4.474 -3.213 1.00 87.50 90 ARG A CA 1
ATOM 705 C C . ARG A 1 90 ? -1.474 -3.031 -3.214 1.00 87.50 90 ARG A C 1
ATOM 707 O O . ARG A 1 90 ? -1.729 -2.291 -2.267 1.00 87.50 90 ARG A O 1
ATOM 714 N N . VAL A 1 91 ? -0.755 -2.634 -4.264 1.00 86.94 91 VAL A N 1
ATOM 715 C CA . VAL A 1 91 ? -0.136 -1.304 -4.342 1.00 86.94 91 VAL A CA 1
ATOM 716 C C . VAL A 1 91 ? -1.198 -0.213 -4.414 1.00 86.94 91 VAL A C 1
ATOM 718 O O . VAL A 1 91 ? -1.058 0.802 -3.735 1.00 86.94 91 VAL A O 1
ATOM 721 N N . LEU A 1 92 ? -2.270 -0.418 -5.185 1.00 85.00 92 LEU A N 1
ATOM 722 C CA . LEU A 1 92 ? -3.364 0.546 -5.263 1.00 85.00 92 LEU A CA 1
ATOM 723 C C . LEU A 1 92 ? -4.109 0.672 -3.942 1.00 85.00 92 LEU A C 1
ATOM 725 O O . LEU A 1 92 ? -4.384 1.793 -3.529 1.00 85.00 92 LEU A O 1
ATOM 729 N N . SER A 1 93 ? -4.362 -0.435 -3.243 1.00 77.56 93 SER A N 1
ATOM 730 C CA . SER A 1 93 ? -4.946 -0.396 -1.900 1.00 77.56 93 SER A CA 1
ATOM 731 C C . SER A 1 93 ? -4.099 0.454 -0.945 1.00 77.56 93 SER A C 1
ATOM 733 O O . SER A 1 93 ? -4.633 1.336 -0.289 1.00 77.56 93 SER A O 1
ATOM 735 N N . GLU A 1 94 ? -2.772 0.286 -0.930 1.00 71.94 94 GLU A N 1
ATOM 736 C CA . GLU A 1 94 ? -1.861 1.106 -0.105 1.00 71.94 94 GLU A CA 1
ATOM 737 C C . GLU A 1 94 ? -1.759 2.574 -0.542 1.00 71.94 94 GLU A C 1
ATOM 739 O O . GLU A 1 94 ? -1.277 3.432 0.202 1.00 71.94 94 GLU A O 1
ATOM 744 N N . MET A 1 95 ? -2.136 2.868 -1.784 1.00 76.56 95 MET A N 1
ATOM 745 C CA . MET A 1 95 ? -2.220 4.226 -2.320 1.00 76.56 95 MET A CA 1
ATOM 746 C C . MET A 1 95 ? -3.591 4.871 -2.070 1.00 76.56 95 MET A C 1
ATOM 748 O O . MET A 1 95 ? -3.806 5.990 -2.527 1.00 76.56 95 MET A O 1
ATOM 752 N N . GLY A 1 96 ? -4.487 4.207 -1.330 1.00 65.00 96 GLY A N 1
ATOM 753 C CA . GLY A 1 96 ? -5.826 4.699 -0.995 1.00 65.00 96 GLY A CA 1
ATOM 754 C C . GLY A 1 96 ? -6.936 4.212 -1.932 1.00 65.00 96 GLY A C 1
ATOM 755 O O . GLY A 1 96 ? -8.016 4.797 -1.973 1.00 65.00 96 GLY A O 1
ATOM 756 N N . GLY A 1 97 ? -6.681 3.146 -2.690 1.00 77.50 97 GLY A N 1
ATOM 757 C CA . GLY A 1 97 ? -7.667 2.456 -3.515 1.00 77.50 97 GLY A CA 1
ATOM 758 C C . GLY A 1 97 ? -7.915 3.087 -4.888 1.00 77.50 97 GLY A C 1
ATOM 759 O O . GLY A 1 97 ? -7.297 4.072 -5.293 1.00 77.50 97 GLY A O 1
ATOM 760 N N . TRP A 1 98 ? -8.840 2.479 -5.634 1.00 86.19 98 TRP A N 1
ATOM 761 C CA . TRP A 1 98 ? -9.145 2.861 -7.016 1.00 86.19 98 TRP A CA 1
ATOM 762 C C . TRP A 1 98 ? -9.825 4.222 -7.137 1.00 86.19 98 TRP A C 1
ATOM 764 O O . TRP A 1 98 ? -9.487 5.016 -8.010 1.00 86.19 98 TRP A O 1
ATOM 774 N N . VAL A 1 99 ? -10.746 4.531 -6.228 1.00 74.25 99 VAL A N 1
ATOM 775 C CA . VAL A 1 99 ? -11.506 5.784 -6.266 1.00 74.25 99 VAL A CA 1
ATOM 776 C C . VAL A 1 99 ? -10.609 6.995 -5.995 1.00 74.25 99 VAL A C 1
ATOM 778 O O . VAL A 1 99 ? -10.746 8.008 -6.682 1.00 74.25 99 VAL A O 1
ATOM 781 N N . LEU A 1 100 ? -9.649 6.897 -5.064 1.00 75.25 100 LEU A N 1
ATOM 782 C CA . LEU A 1 100 ? -8.787 8.028 -4.691 1.00 75.25 100 LEU A CA 1
ATOM 783 C C . LEU A 1 100 ? -7.885 8.493 -5.843 1.00 75.25 100 LEU A C 1
ATOM 785 O O . LEU A 1 100 ? -7.564 9.674 -5.944 1.00 75.25 100 LEU A O 1
ATOM 789 N N . LEU A 1 101 ? -7.519 7.594 -6.758 1.00 78.06 101 LEU A N 1
ATOM 790 C CA . LEU A 1 101 ? -6.770 7.951 -7.965 1.00 78.06 101 LEU A CA 1
ATOM 791 C C . LEU A 1 101 ? -7.498 9.001 -8.819 1.00 78.06 101 LEU A C 1
ATOM 793 O O . LEU A 1 101 ? -6.843 9.855 -9.407 1.00 78.06 101 LEU A O 1
ATOM 797 N N . SER A 1 102 ? -8.835 8.983 -8.857 1.00 77.50 102 SER A N 1
ATOM 798 C CA . SER A 1 102 ? -9.614 9.955 -9.637 1.00 77.50 102 SER A CA 1
ATOM 799 C C . SER A 1 102 ? -9.650 11.361 -9.047 1.00 77.50 102 SER A C 1
ATOM 801 O O . SER A 1 102 ? -10.007 12.303 -9.748 1.00 77.50 102 SER A O 1
ATOM 803 N N . THR A 1 103 ? -9.268 11.533 -7.777 1.00 77.81 103 THR A N 1
ATOM 804 C CA . THR A 1 103 ? -9.223 12.859 -7.147 1.00 77.81 103 THR A CA 1
ATOM 805 C C . THR A 1 103 ? -7.914 13.594 -7.436 1.00 77.81 103 THR A C 1
ATOM 807 O O . THR A 1 103 ? -7.728 14.708 -6.950 1.00 77.81 103 THR A O 1
ATOM 810 N N . LYS A 1 104 ? -6.975 12.954 -8.142 1.00 81.69 104 LYS A N 1
ATOM 811 C CA . LYS A 1 104 ? -5.652 13.499 -8.455 1.00 81.69 104 LYS A CA 1
ATOM 812 C C . LYS A 1 104 ? -5.687 14.349 -9.714 1.00 81.69 104 LYS A C 1
ATOM 814 O O . LYS A 1 104 ? -6.334 13.993 -10.694 1.00 81.69 104 LYS A O 1
ATOM 819 N N . GLN A 1 105 ? -4.970 15.466 -9.675 1.00 84.38 105 GLN A N 1
ATOM 820 C CA . GLN A 1 105 ? -4.827 16.360 -10.821 1.00 84.38 105 GLN A CA 1
ATOM 821 C C . GLN A 1 105 ? -3.719 15.883 -11.778 1.00 84.38 105 GLN A C 1
ATOM 823 O O . GLN A 1 105 ? -2.871 15.061 -11.426 1.00 84.38 105 GLN A O 1
ATOM 828 N N . GLU A 1 106 ? -3.727 16.387 -13.017 1.00 85.56 106 GLU A N 1
ATOM 829 C CA . GLU A 1 106 ? -2.785 15.964 -14.069 1.00 85.56 106 GLU A CA 1
ATOM 830 C C . GLU A 1 106 ? -1.322 16.296 -13.714 1.00 85.56 106 GLU A C 1
ATOM 832 O O . GLU A 1 106 ? -0.406 15.562 -14.078 1.00 85.56 106 GLU A O 1
ATOM 837 N N . ASP A 1 107 ? -1.089 17.358 -12.941 1.00 86.69 107 ASP A N 1
ATOM 838 C CA . ASP A 1 107 ? 0.227 17.724 -12.409 1.00 86.69 107 ASP A CA 1
ATOM 839 C C . ASP A 1 107 ? 0.693 16.801 -11.265 1.00 86.69 107 ASP A C 1
ATOM 841 O O . ASP A 1 107 ? 1.895 16.584 -11.099 1.00 86.69 107 ASP A O 1
ATOM 845 N N . GLU A 1 108 ? -0.237 16.198 -10.516 1.00 82.44 108 GLU A N 1
ATOM 846 C CA . GLU A 1 108 ? 0.046 15.168 -9.509 1.00 82.44 108 GLU A CA 1
ATOM 847 C C . GLU A 1 108 ? 0.326 13.789 -10.137 1.00 82.44 108 GLU A C 1
ATOM 849 O O . GLU A 1 108 ? 1.010 12.952 -9.538 1.00 82.44 108 GLU A O 1
ATOM 854 N N . TRP A 1 109 ? -0.164 13.538 -11.354 1.00 87.62 109 TRP A N 1
ATOM 855 C CA . TRP A 1 109 ? -0.128 12.226 -12.007 1.00 87.62 109 TRP A CA 1
ATOM 856 C C . TRP A 1 109 ? 1.275 11.600 -12.149 1.00 87.62 109 TRP A C 1
ATOM 858 O O . TRP A 1 109 ? 1.437 10.404 -11.870 1.00 87.62 109 TRP A O 1
ATOM 868 N N . PRO A 1 110 ? 2.340 12.361 -12.482 1.00 87.50 110 PRO A N 1
ATOM 869 C CA . PRO A 1 110 ? 3.705 11.835 -12.495 1.00 87.50 110 PRO A CA 1
ATOM 870 C C . PRO A 1 110 ? 4.193 11.362 -11.117 1.00 87.50 110 PRO A C 1
ATOM 872 O O . PRO A 1 110 ? 4.995 10.428 -11.036 1.00 87.50 110 PRO A O 1
ATOM 875 N N . PHE A 1 111 ? 3.727 11.980 -10.028 1.00 81.12 111 PHE A N 1
ATOM 876 C CA . PHE A 1 111 ? 4.096 11.585 -8.666 1.00 81.12 111 PHE A CA 1
ATOM 877 C C . PHE A 1 111 ? 3.404 10.286 -8.268 1.00 81.12 111 PHE A C 1
ATOM 879 O O . PHE A 1 111 ? 4.072 9.383 -7.766 1.00 81.12 111 PHE A O 1
ATOM 886 N N . VAL A 1 112 ? 2.114 10.162 -8.590 1.00 83.50 112 VAL A N 1
ATOM 887 C CA . VAL A 1 112 ? 1.337 8.928 -8.404 1.00 83.50 112 VAL A CA 1
ATOM 888 C C . VAL A 1 112 ? 1.997 7.770 -9.156 1.00 83.50 112 VAL A C 1
ATOM 890 O O . VAL A 1 112 ? 2.256 6.718 -8.570 1.00 83.50 112 VAL A O 1
ATOM 893 N N . ARG A 1 113 ? 2.378 7.991 -10.423 1.00 90.62 113 ARG A N 1
ATOM 894 C CA . ARG A 1 113 ? 3.140 7.020 -11.221 1.00 90.62 113 ARG A CA 1
ATOM 895 C C . ARG A 1 113 ? 4.413 6.571 -10.514 1.00 90.62 113 ARG A C 1
ATOM 897 O O . ARG A 1 113 ? 4.686 5.376 -10.425 1.00 90.62 113 ARG A O 1
ATOM 904 N N . ASN A 1 114 ? 5.218 7.519 -10.044 1.00 81.94 114 ASN A N 1
ATOM 905 C CA . ASN A 1 114 ? 6.498 7.209 -9.413 1.00 81.94 114 ASN A CA 1
ATOM 906 C C . ASN A 1 114 ? 6.314 6.449 -8.091 1.00 81.94 114 ASN A C 1
ATOM 908 O O . ASN A 1 114 ? 7.064 5.514 -7.816 1.00 81.94 114 ASN A O 1
ATOM 912 N N . GLU A 1 115 ? 5.316 6.818 -7.289 1.00 78.50 115 GLU A N 1
ATOM 913 C CA . GLU A 1 115 ? 4.970 6.129 -6.044 1.00 78.50 115 GLU A CA 1
ATOM 914 C C . GLU A 1 115 ? 4.526 4.684 -6.305 1.00 78.50 115 GLU A C 1
ATOM 916 O O . GLU A 1 115 ? 5.083 3.759 -5.705 1.00 78.50 115 GLU A O 1
ATOM 921 N N . PHE A 1 116 ? 3.621 4.481 -7.268 1.00 92.44 116 PHE A N 1
ATOM 922 C CA . PHE A 1 116 ? 3.180 3.156 -7.699 1.00 92.44 116 PHE A CA 1
ATOM 923 C C . PHE A 1 116 ? 4.356 2.292 -8.160 1.00 92.44 116 PHE A C 1
ATOM 925 O O . PHE A 1 116 ? 4.567 1.188 -7.656 1.00 92.44 116 PHE A O 1
ATOM 932 N N . VAL A 1 117 ? 5.161 2.812 -9.096 1.00 89.75 117 VAL A N 1
ATOM 933 C CA . VAL A 1 117 ? 6.288 2.080 -9.689 1.00 89.75 117 VAL A CA 1
ATOM 934 C C . VAL A 1 117 ? 7.287 1.666 -8.614 1.00 89.75 117 VAL A C 1
ATOM 936 O O . VAL A 1 117 ? 7.751 0.527 -8.612 1.00 89.75 117 VAL A O 1
ATOM 939 N N . ASN A 1 118 ? 7.600 2.551 -7.668 1.00 80.38 118 ASN A N 1
ATOM 940 C CA . ASN A 1 118 ? 8.537 2.242 -6.592 1.00 80.38 118 ASN A CA 1
ATOM 941 C C . ASN A 1 118 ? 8.004 1.152 -5.649 1.00 80.38 118 ASN A C 1
ATOM 943 O O . ASN A 1 118 ? 8.746 0.225 -5.318 1.00 80.38 118 ASN A O 1
ATOM 947 N N . ARG A 1 119 ? 6.725 1.213 -5.253 1.00 84.12 119 ARG A N 1
ATOM 948 C CA . ARG A 1 119 ? 6.105 0.194 -4.386 1.00 84.12 119 ARG A CA 1
ATOM 949 C C . ARG A 1 119 ? 6.005 -1.162 -5.072 1.00 84.12 119 ARG A C 1
ATOM 951 O O . ARG A 1 119 ? 6.431 -2.165 -4.500 1.00 84.12 119 ARG A O 1
ATOM 958 N N . TYR A 1 120 ? 5.534 -1.182 -6.317 1.00 90.50 120 TYR A N 1
ATOM 959 C CA . TYR A 1 120 ? 5.431 -2.400 -7.118 1.00 90.50 120 TYR A CA 1
ATOM 960 C C . TYR A 1 120 ? 6.796 -3.085 -7.263 1.00 90.50 120 TYR A C 1
ATOM 962 O O . TYR A 1 120 ? 6.928 -4.289 -7.033 1.00 90.50 120 TYR A O 1
ATOM 970 N N . ARG A 1 121 ? 7.846 -2.310 -7.573 1.00 86.12 121 ARG A N 1
ATOM 971 C CA . ARG A 1 121 ? 9.224 -2.822 -7.629 1.00 86.12 121 ARG A CA 1
ATOM 972 C C . ARG A 1 121 ? 9.664 -3.418 -6.301 1.00 86.12 121 ARG A C 1
ATOM 974 O O . ARG A 1 121 ? 10.280 -4.478 -6.306 1.00 86.12 121 ARG A O 1
ATOM 981 N N . GLY A 1 122 ? 9.339 -2.759 -5.190 1.00 78.50 122 GLY A N 1
ATOM 982 C CA . GLY A 1 122 ? 9.647 -3.244 -3.848 1.00 78.50 122 GLY A CA 1
ATOM 983 C C . GLY A 1 122 ? 9.078 -4.639 -3.585 1.00 78.50 122 GLY A C 1
ATOM 984 O O . GLY A 1 122 ? 9.812 -5.510 -3.125 1.00 78.50 122 GLY A O 1
ATOM 985 N N . TYR A 1 123 ? 7.809 -4.871 -3.931 1.00 81.56 123 TYR A N 1
ATOM 986 C CA . TYR A 1 123 ? 7.178 -6.187 -3.788 1.00 81.56 123 TYR A CA 1
ATOM 987 C C . TYR A 1 123 ? 7.772 -7.232 -4.729 1.00 81.56 123 TYR A C 1
ATOM 989 O O . TYR A 1 123 ? 8.149 -8.318 -4.292 1.00 81.56 123 TYR A O 1
ATOM 997 N N . ARG A 1 124 ? 7.966 -6.877 -6.004 1.00 80.75 124 ARG A N 1
ATOM 998 C CA . ARG A 1 124 ? 8.607 -7.767 -6.981 1.00 80.75 124 ARG A CA 1
ATOM 999 C C . ARG A 1 124 ? 10.010 -8.198 -6.571 1.00 80.75 124 ARG A C 1
ATOM 1001 O O . ARG A 1 124 ? 10.367 -9.345 -6.793 1.00 80.75 124 ARG A O 1
ATOM 1008 N N . MET A 1 125 ? 10.800 -7.301 -5.982 1.00 70.81 125 MET A N 1
ATOM 1009 C CA . MET A 1 125 ? 12.158 -7.617 -5.528 1.00 70.81 125 MET A CA 1
ATOM 1010 C C . MET A 1 125 ? 12.185 -8.603 -4.357 1.00 70.81 125 MET A C 1
ATOM 1012 O O . MET A 1 125 ? 13.168 -9.323 -4.214 1.00 70.81 125 MET A O 1
ATOM 1016 N N . ARG A 1 126 ? 11.135 -8.634 -3.527 1.00 72.44 126 ARG A N 1
ATOM 1017 C CA . ARG A 1 126 ? 11.020 -9.565 -2.395 1.00 72.44 126 ARG A CA 1
ATOM 1018 C C . ARG A 1 126 ? 10.346 -10.889 -2.759 1.00 72.44 126 ARG A C 1
ATOM 1020 O O . ARG A 1 126 ? 10.366 -11.800 -1.943 1.00 72.44 126 ARG A O 1
ATOM 1027 N N . SER A 1 127 ? 9.775 -11.007 -3.961 1.00 69.50 127 SER A N 1
ATOM 1028 C CA . SER A 1 127 ? 8.960 -12.161 -4.377 1.00 69.50 127 SER A CA 1
ATOM 1029 C C . SER A 1 127 ? 7.816 -12.478 -3.402 1.00 69.50 127 SER A C 1
ATOM 1031 O O . SER A 1 127 ? 7.391 -13.622 -3.282 1.00 69.50 127 SER A O 1
ATOM 1033 N N . GLU A 1 128 ? 7.315 -11.457 -2.706 1.00 65.75 128 GLU A N 1
ATOM 1034 C CA . GLU A 1 128 ? 6.191 -11.557 -1.778 1.00 65.75 128 GLU A CA 1
ATOM 1035 C C . GLU A 1 128 ? 4.900 -11.180 -2.507 1.00 65.75 128 GLU A C 1
ATOM 1037 O O . GLU A 1 128 ? 4.868 -10.187 -3.240 1.00 65.75 128 GLU A O 1
ATOM 1042 N N . VAL A 1 129 ? 3.828 -11.935 -2.262 1.00 67.56 129 VAL A N 1
ATOM 1043 C CA . VAL A 1 129 ? 2.456 -11.546 -2.614 1.00 67.56 129 VAL A CA 1
ATOM 1044 C C . VAL A 1 129 ? 1.700 -11.367 -1.296 1.00 67.56 129 VAL A C 1
ATOM 1046 O O . VAL A 1 129 ? 1.138 -12.334 -0.789 1.00 67.56 129 VAL A O 1
ATOM 1049 N N . PRO A 1 130 ? 1.768 -10.174 -0.677 1.00 71.38 130 PRO A N 1
ATOM 1050 C CA . PRO A 1 130 ? 1.039 -9.896 0.555 1.00 71.38 130 PRO A CA 1
ATOM 1051 C C . PRO A 1 130 ? -0.463 -9.877 0.293 1.00 71.38 130 PRO A C 1
ATOM 1053 O O . PRO A 1 130 ? -0.868 -9.625 -0.839 1.00 71.38 130 PRO A O 1
ATOM 1056 N N . ASP A 1 131 ? -1.264 -10.023 1.348 1.00 79.31 131 ASP A N 1
ATOM 1057 C CA . ASP A 1 131 ? -2.728 -9.958 1.275 1.00 79.31 131 ASP A CA 1
ATOM 1058 C C . ASP A 1 131 ? -3.212 -8.709 0.527 1.00 79.31 131 ASP A C 1
ATOM 1060 O O . ASP A 1 131 ? -2.717 -7.591 0.737 1.00 79.31 131 ASP A O 1
ATOM 1064 N N . TYR A 1 132 ? -4.180 -8.903 -0.362 1.00 81.12 132 TYR A N 1
ATOM 1065 C CA . TYR A 1 132 ? -4.687 -7.880 -1.267 1.00 81.12 132 TYR A CA 1
ATOM 1066 C C . TYR A 1 132 ? -6.201 -8.022 -1.448 1.00 81.12 132 TYR A C 1
ATOM 1068 O O . TYR A 1 132 ? -6.727 -9.137 -1.367 1.00 81.12 132 TYR A O 1
ATOM 1076 N N . PRO A 1 133 ? -6.907 -6.910 -1.721 1.00 78.94 133 PRO A N 1
ATOM 1077 C CA . PRO A 1 133 ? -8.340 -6.964 -1.964 1.00 78.94 133 PRO A CA 1
ATOM 1078 C C . PRO A 1 133 ? -8.623 -7.687 -3.291 1.00 78.94 133 PRO A C 1
ATOM 1080 O O . PRO A 1 133 ? -7.982 -7.366 -4.299 1.00 78.94 133 PRO A O 1
ATOM 1083 N N . PRO A 1 134 ? -9.585 -8.624 -3.341 1.0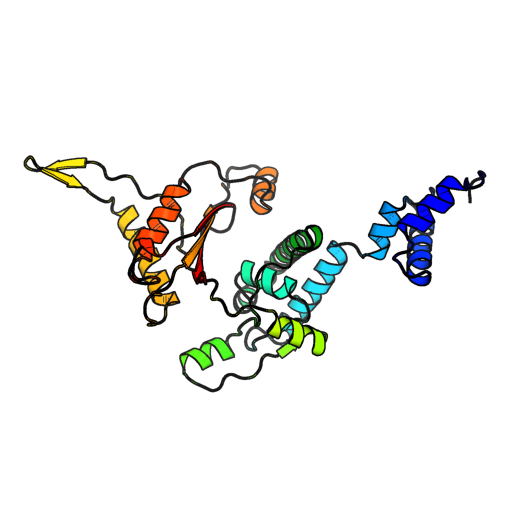0 82.19 134 PRO A N 1
ATOM 1084 C CA . PRO A 1 134 ? -9.909 -9.360 -4.564 1.00 82.19 134 PRO A CA 1
ATOM 1085 C C . PRO A 1 134 ? -10.496 -8.453 -5.650 1.00 82.19 134 PRO A C 1
ATOM 1087 O O . PRO A 1 134 ? -10.290 -8.699 -6.838 1.00 82.19 134 PRO A O 1
ATOM 1090 N N . VAL A 1 135 ? -11.171 -7.372 -5.251 1.00 85.38 135 VAL A N 1
ATOM 1091 C CA . VAL A 1 135 ? -11.772 -6.377 -6.142 1.00 85.38 135 VAL A CA 1
ATOM 1092 C C . VAL A 1 135 ? -11.396 -4.976 -5.675 1.00 85.38 135 VAL A C 1
ATOM 1094 O O . VAL A 1 135 ? -11.448 -4.662 -4.488 1.00 85.38 135 VAL A O 1
ATOM 1097 N N . LEU A 1 136 ? -11.025 -4.109 -6.614 1.00 83.56 136 LEU A N 1
ATOM 1098 C CA . LEU A 1 136 ? -10.876 -2.685 -6.346 1.00 83.56 136 LEU A CA 1
ATOM 1099 C C . LEU A 1 136 ? -12.231 -2.003 -6.549 1.00 83.56 136 LEU A C 1
ATOM 1101 O O . LEU A 1 136 ? -12.630 -1.735 -7.683 1.00 83.56 136 LEU A O 1
ATOM 1105 N N . ILE A 1 137 ? -12.934 -1.759 -5.443 1.00 79.12 137 ILE A N 1
ATOM 1106 C CA . ILE A 1 137 ? -14.304 -1.234 -5.436 1.00 79.12 137 ILE A CA 1
ATOM 1107 C C . ILE A 1 137 ? -14.348 0.161 -6.075 1.00 79.12 137 ILE A C 1
ATOM 1109 O O . ILE A 1 137 ? -13.596 1.064 -5.696 1.00 79.12 137 ILE A O 1
ATOM 1113 N N . GLY A 1 138 ? -15.231 0.326 -7.061 1.00 78.56 138 GLY A N 1
ATOM 1114 C CA . GLY A 1 138 ? -15.526 1.603 -7.709 1.00 78.56 138 GLY A CA 1
ATOM 1115 C C . GLY A 1 138 ? -16.685 2.349 -7.045 1.00 78.56 138 GLY A C 1
ATOM 1116 O O . GLY A 1 138 ? -17.389 1.820 -6.183 1.00 78.56 138 GLY A O 1
ATOM 1117 N N . LEU A 1 139 ? -16.924 3.593 -7.473 1.00 73.69 139 LEU A N 1
ATOM 1118 C CA . LEU A 1 139 ? -17.995 4.433 -6.913 1.00 73.69 139 LEU A CA 1
ATOM 1119 C C . LEU A 1 139 ? -19.392 3.811 -7.059 1.00 73.69 139 LEU A C 1
ATOM 1121 O O . LEU A 1 139 ? -20.232 4.002 -6.178 1.00 73.69 139 LEU A O 1
ATOM 1125 N N . ALA A 1 140 ? -19.652 3.090 -8.154 1.00 67.94 140 ALA A N 1
ATOM 1126 C CA . ALA A 1 140 ? -20.963 2.502 -8.420 1.00 67.94 140 ALA A CA 1
ATOM 1127 C C . ALA A 1 140 ? -21.288 1.384 -7.425 1.00 67.94 140 ALA A C 1
ATOM 1129 O O . ALA A 1 140 ? -22.352 1.396 -6.817 1.00 67.94 140 ALA A O 1
ATOM 1130 N N . GLU A 1 141 ? -20.353 0.460 -7.205 1.00 73.62 141 GLU A N 1
ATOM 1131 C CA . GLU A 1 141 ? -20.527 -0.617 -6.230 1.00 73.62 141 GLU A CA 1
ATOM 1132 C C . GLU A 1 141 ? -20.592 -0.077 -4.801 1.00 73.62 141 GLU A C 1
ATOM 1134 O O . GLU A 1 141 ? -21.497 -0.458 -4.067 1.00 73.62 141 GLU A O 1
ATOM 1139 N N . MET A 1 142 ? -19.722 0.872 -4.436 1.00 64.12 142 MET A N 1
ATOM 1140 C CA . MET A 1 142 ? -19.764 1.521 -3.120 1.00 64.12 142 MET A CA 1
ATOM 1141 C C . MET A 1 142 ? -21.144 2.138 -2.834 1.00 64.12 142 MET A C 1
ATOM 1143 O O . MET A 1 142 ? -21.691 1.978 -1.745 1.00 64.12 142 MET A O 1
ATOM 1147 N N . THR A 1 143 ? -21.731 2.810 -3.829 1.00 62.94 143 THR A N 1
ATOM 1148 C CA . THR A 1 143 ? -23.062 3.423 -3.709 1.00 62.94 143 THR A CA 1
ATOM 1149 C C . THR A 1 143 ? -24.174 2.372 -3.685 1.00 62.94 143 THR A C 1
ATOM 1151 O O . THR A 1 143 ? -25.096 2.470 -2.878 1.00 62.94 143 THR A O 1
ATOM 1154 N N . ASN A 1 144 ? -24.097 1.350 -4.542 1.00 71.00 144 ASN A N 1
ATOM 1155 C CA . ASN A 1 144 ? -25.119 0.308 -4.632 1.00 71.00 144 ASN A CA 1
ATOM 1156 C C . ASN A 1 144 ? -25.165 -0.552 -3.369 1.00 71.00 144 ASN A C 1
ATOM 1158 O O . ASN A 1 144 ? -26.256 -0.807 -2.870 1.00 71.00 144 ASN A O 1
ATOM 1162 N N . GLN A 1 145 ? -24.011 -0.925 -2.812 1.00 65.31 145 GLN A N 1
ATOM 1163 C CA . GLN A 1 145 ? -23.937 -1.636 -1.535 1.00 65.31 145 GLN A CA 1
ATOM 1164 C C . GLN A 1 145 ? -24.588 -0.816 -0.413 1.00 65.31 145 GLN A C 1
ATOM 1166 O O . GLN A 1 145 ? -25.419 -1.345 0.322 1.00 65.31 145 GLN A O 1
ATOM 1171 N N . GLN A 1 146 ? -24.301 0.490 -0.337 1.00 54.28 146 GLN A N 1
ATOM 1172 C CA . GLN A 1 146 ? -24.893 1.382 0.667 1.00 54.28 146 GLN A CA 1
ATOM 1173 C C . GLN A 1 146 ? -26.422 1.510 0.533 1.00 54.28 146 GLN A C 1
ATOM 1175 O O . GLN A 1 146 ? -27.127 1.673 1.527 1.00 54.28 146 GLN A O 1
ATOM 1180 N N . LEU A 1 147 ? -26.945 1.449 -0.694 1.00 59.28 147 LEU A N 1
ATOM 1181 C CA . LEU A 1 147 ? -28.379 1.540 -0.983 1.00 59.28 147 LEU A CA 1
ATOM 1182 C C . LEU A 1 147 ? -29.083 0.171 -1.031 1.00 59.28 147 LEU A C 1
ATOM 1184 O O . LEU A 1 147 ? -30.285 0.125 -1.289 1.00 59.28 147 LEU A O 1
ATOM 1188 N N . GLY A 1 148 ? -28.361 -0.933 -0.802 1.00 69.50 148 GLY A N 1
ATOM 1189 C CA . GLY A 1 148 ? -28.891 -2.297 -0.911 1.00 69.50 148 GLY A CA 1
ATOM 1190 C C . GLY A 1 148 ? -29.328 -2.686 -2.330 1.00 69.50 148 GLY A C 1
ATOM 1191 O O . GLY A 1 148 ? -30.206 -3.530 -2.498 1.00 69.50 148 GLY A O 1
ATOM 1192 N N . LEU A 1 149 ? -28.763 -2.037 -3.348 1.00 68.69 149 LEU A N 1
ATOM 1193 C CA . LEU A 1 149 ? -29.049 -2.272 -4.762 1.00 68.69 149 LEU A CA 1
ATOM 1194 C C . LEU A 1 149 ? -28.114 -3.337 -5.347 1.00 68.69 149 LEU A C 1
ATOM 1196 O O . LEU A 1 149 ? -27.056 -3.639 -4.797 1.00 68.69 149 LEU A O 1
ATOM 1200 N N . GLU A 1 150 ? -28.498 -3.888 -6.499 1.00 76.19 150 GLU A N 1
ATOM 1201 C CA . GLU A 1 150 ? -27.717 -4.911 -7.196 1.00 76.19 150 GLU A CA 1
ATOM 1202 C C . GLU A 1 150 ? -26.297 -4.415 -7.527 1.00 76.19 150 GLU A C 1
ATOM 1204 O O . GLU A 1 150 ? -26.093 -3.334 -8.094 1.00 76.19 150 GLU A O 1
ATOM 1209 N N . VAL A 1 151 ? -25.299 -5.219 -7.157 1.00 73.56 151 VAL A N 1
ATOM 1210 C CA . VAL A 1 151 ? -23.890 -4.950 -7.443 1.00 73.56 151 VAL A CA 1
ATOM 1211 C C . VAL A 1 151 ? -23.547 -5.527 -8.810 1.00 73.56 151 VAL A C 1
ATOM 1213 O O . VAL A 1 151 ? -23.657 -6.729 -9.046 1.00 73.56 151 VAL A O 1
ATOM 1216 N N . VAL A 1 152 ? -23.119 -4.654 -9.719 1.00 80.38 152 VAL A N 1
ATOM 1217 C CA . VAL A 1 152 ? -22.687 -5.051 -11.062 1.00 80.38 152 VAL A CA 1
ATOM 1218 C C . VAL A 1 152 ? -21.342 -5.787 -10.967 1.00 80.38 152 VAL A C 1
ATOM 1220 O O . VAL A 1 152 ? -20.468 -5.330 -10.230 1.00 80.38 152 VAL A O 1
ATOM 1223 N N . PRO A 1 153 ? -21.126 -6.882 -11.725 1.00 83.94 153 PRO A N 1
ATOM 1224 C CA . PRO A 1 153 ? -19.848 -7.587 -11.737 1.00 83.94 153 PRO A CA 1
ATOM 1225 C C . PRO A 1 153 ? -18.665 -6.670 -12.088 1.00 83.94 153 PRO A C 1
ATOM 1227 O O . PRO A 1 153 ? -18.801 -5.800 -12.957 1.00 83.94 153 PRO A O 1
ATOM 1230 N N . PRO A 1 154 ? -17.487 -6.875 -11.472 1.00 90.00 154 PRO A N 1
ATOM 1231 C CA . PRO A 1 154 ? -16.339 -6.017 -11.709 1.00 90.00 154 PRO A CA 1
ATOM 1232 C C . PRO A 1 154 ? -15.767 -6.205 -13.117 1.00 90.00 154 PRO A C 1
ATOM 1234 O O . PRO A 1 154 ? -15.800 -7.290 -13.706 1.00 90.00 154 PRO A O 1
ATOM 1237 N N . LEU A 1 155 ? -15.183 -5.136 -13.651 1.00 93.12 155 LEU A N 1
ATOM 1238 C CA . LEU A 1 155 ? -14.511 -5.148 -14.940 1.00 93.12 155 LEU A CA 1
ATOM 1239 C C . LEU A 1 155 ? -13.141 -5.823 -14.816 1.00 93.12 155 LEU A C 1
ATOM 1241 O O . LEU A 1 155 ? -12.270 -5.364 -14.075 1.00 93.12 155 LEU A O 1
ATOM 1245 N N . LEU A 1 156 ? -12.930 -6.878 -15.600 1.00 94.00 156 LEU A N 1
ATOM 1246 C CA . LEU A 1 156 ? -11.645 -7.567 -15.690 1.00 94.00 156 LEU A CA 1
ATOM 1247 C C . LEU A 1 156 ? -10.705 -6.815 -16.642 1.00 94.00 156 LEU A C 1
ATOM 1249 O O . LEU A 1 156 ? -11.057 -6.548 -17.792 1.00 94.00 156 LEU A O 1
ATOM 1253 N N . VAL A 1 157 ? -9.496 -6.503 -16.180 1.00 93.06 157 VAL A N 1
ATOM 1254 C CA . VAL A 1 157 ? -8.487 -5.748 -16.929 1.00 93.06 157 VAL A CA 1
ATOM 1255 C C . VAL A 1 157 ? -7.260 -6.613 -17.189 1.00 93.06 157 VAL A C 1
ATOM 1257 O O . VAL A 1 157 ? -6.618 -7.112 -16.266 1.00 93.06 157 VAL A O 1
ATOM 1260 N N . GLY A 1 158 ? -6.900 -6.734 -18.469 1.00 91.06 158 GLY A N 1
ATOM 1261 C CA . GLY A 1 158 ? -5.804 -7.582 -18.931 1.00 91.06 158 GLY A CA 1
ATOM 1262 C C . GLY A 1 158 ? -6.282 -8.992 -19.277 1.00 91.06 158 GLY A C 1
ATOM 1263 O O . GLY A 1 158 ? -7.291 -9.152 -19.963 1.00 91.06 158 GLY A O 1
ATOM 1264 N N . SER A 1 159 ? -5.551 -10.022 -18.847 1.00 92.00 159 SER A N 1
ATOM 1265 C CA . SER A 1 159 ? -5.968 -11.414 -19.054 1.00 92.00 159 SER A CA 1
ATOM 1266 C C . SER A 1 159 ? -7.149 -11.774 -18.151 1.00 92.00 159 SER A C 1
ATOM 1268 O O . SER A 1 159 ? -7.003 -11.853 -16.934 1.00 92.00 159 SER A O 1
ATOM 1270 N N . ALA A 1 160 ? -8.310 -12.060 -18.747 1.00 87.69 160 ALA A N 1
ATOM 1271 C CA . ALA A 1 160 ? -9.522 -12.409 -18.002 1.00 87.69 160 ALA A CA 1
ATOM 1272 C C . ALA A 1 160 ? -9.326 -13.623 -17.075 1.00 87.69 160 ALA A C 1
ATOM 1274 O O . ALA A 1 160 ? -9.795 -13.607 -15.940 1.00 87.69 160 ALA A O 1
ATOM 1275 N N . ALA A 1 161 ? -8.592 -14.649 -17.521 1.00 86.25 161 ALA A N 1
ATOM 1276 C CA . ALA A 1 161 ? -8.319 -15.838 -16.712 1.00 86.25 161 ALA A CA 1
ATOM 1277 C C . ALA A 1 161 ? -7.446 -15.518 -15.486 1.00 86.25 161 ALA A C 1
ATOM 1279 O O . ALA A 1 161 ? -7.722 -15.990 -14.386 1.00 86.25 161 ALA A O 1
ATOM 1280 N N . MET A 1 162 ? -6.420 -14.679 -15.662 1.00 87.50 162 MET A N 1
ATOM 1281 C CA . MET A 1 162 ? -5.548 -14.259 -14.561 1.00 87.50 162 MET A CA 1
ATOM 1282 C C . MET A 1 162 ? -6.272 -13.305 -13.609 1.00 87.50 162 MET A C 1
ATOM 1284 O O . MET A 1 162 ? -6.153 -13.464 -12.403 1.00 87.50 162 MET A O 1
ATOM 1288 N N . ALA A 1 163 ? -7.077 -12.373 -14.124 1.00 88.06 163 ALA A N 1
ATOM 1289 C CA . ALA A 1 163 ? -7.895 -11.483 -13.301 1.00 88.06 163 ALA A CA 1
ATOM 1290 C C . ALA A 1 163 ? -8.892 -12.278 -12.439 1.00 88.06 163 ALA A C 1
ATOM 1292 O O . ALA A 1 163 ? -9.002 -12.048 -11.241 1.00 88.06 163 ALA A O 1
ATOM 1293 N N . GLN A 1 164 ? -9.550 -13.296 -13.004 1.00 88.81 164 GLN A N 1
ATOM 1294 C CA . GLN A 1 164 ? -10.394 -14.208 -12.223 1.00 88.81 164 GLN A CA 1
ATOM 1295 C C . GLN A 1 164 ? -9.602 -14.973 -11.156 1.00 88.81 164 GLN A C 1
ATOM 1297 O O . GLN A 1 164 ? -10.114 -15.204 -10.063 1.00 88.81 164 GLN A O 1
ATOM 1302 N N . GLN A 1 165 ? -8.365 -15.375 -11.453 1.00 84.50 165 GLN A N 1
ATOM 1303 C CA . GLN A 1 165 ? -7.502 -16.024 -10.470 1.00 84.50 165 GLN A CA 1
ATOM 1304 C C . GLN A 1 165 ? -7.118 -15.068 -9.333 1.00 84.50 165 GLN A C 1
ATOM 1306 O O . GLN A 1 165 ? -7.218 -15.463 -8.176 1.00 84.50 165 GLN A O 1
ATOM 1311 N N . VAL A 1 166 ? -6.750 -13.823 -9.649 1.00 88.62 166 VAL A N 1
ATOM 1312 C CA . VAL A 1 166 ? -6.481 -12.757 -8.669 1.00 88.62 166 VAL A CA 1
ATOM 1313 C C . VAL A 1 166 ? -7.704 -12.538 -7.783 1.00 88.62 166 VAL A C 1
ATOM 1315 O O . VAL A 1 166 ? -7.590 -12.557 -6.565 1.00 88.62 166 VAL A O 1
ATOM 1318 N N . MET A 1 167 ? -8.896 -12.439 -8.372 1.00 87.00 167 MET A N 1
ATOM 1319 C CA . MET A 1 167 ? -10.138 -12.279 -7.614 1.00 87.00 167 MET A CA 1
ATOM 1320 C C . MET A 1 167 ? -10.413 -13.456 -6.665 1.00 87.00 167 MET A C 1
ATOM 1322 O O . MET A 1 167 ? -10.880 -13.243 -5.556 1.00 87.00 167 MET A O 1
ATOM 1326 N N . ARG A 1 168 ? -10.113 -14.700 -7.064 1.00 81.56 168 ARG A N 1
ATOM 1327 C CA . ARG A 1 168 ? -10.303 -15.886 -6.202 1.00 81.56 168 ARG A CA 1
ATOM 1328 C C . ARG A 1 168 ? -9.267 -16.008 -5.087 1.00 81.56 168 ARG A C 1
ATOM 1330 O O . ARG A 1 168 ? -9.543 -16.649 -4.081 1.00 81.56 168 ARG A O 1
ATOM 1337 N N . GLN A 1 169 ? -8.059 -15.509 -5.325 1.00 78.75 169 GLN A N 1
ATOM 1338 C CA . GLN A 1 169 ? -6.934 -15.603 -4.394 1.00 78.75 169 GLN A CA 1
ATOM 1339 C C . GLN A 1 169 ? -6.840 -14.394 -3.458 1.00 78.75 169 GLN A C 1
ATOM 1341 O O . GLN A 1 169 ? -6.150 -14.475 -2.444 1.00 78.75 169 GLN A O 1
ATOM 1346 N N . GLY A 1 170 ? -7.496 -13.285 -3.802 1.00 73.00 170 GLY A N 1
ATOM 1347 C CA . GLY A 1 170 ? -7.619 -12.130 -2.929 1.00 73.00 170 GLY A CA 1
ATOM 1348 C C . GLY A 1 170 ? -8.441 -12.459 -1.688 1.00 73.00 170 GLY A C 1
ATOM 1349 O O . GLY A 1 170 ? -9.273 -13.365 -1.680 1.00 73.00 170 GLY A O 1
ATOM 1350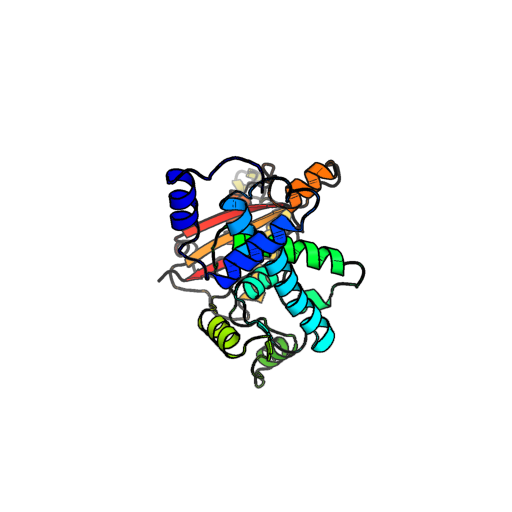 N N . THR A 1 171 ? -8.191 -11.715 -0.621 1.00 70.62 171 THR A N 1
ATOM 1351 C CA . THR A 1 171 ? -8.843 -11.924 0.669 1.00 70.62 171 THR A CA 1
ATOM 1352 C C . THR A 1 171 ? -9.849 -10.805 0.914 1.00 70.62 171 THR A C 1
ATOM 1354 O O . THR A 1 171 ? -9.448 -9.645 0.981 1.00 70.62 171 THR A O 1
ATOM 1357 N N . ASP A 1 172 ? -11.126 -11.145 1.120 1.00 50.34 172 ASP A N 1
ATOM 1358 C CA . ASP A 1 172 ? -12.185 -10.215 1.573 1.00 50.34 172 ASP A CA 1
ATOM 1359 C C . ASP A 1 172 ? -12.046 -9.825 3.054 1.00 50.34 172 ASP A C 1
ATOM 1361 O O . ASP A 1 172 ? -12.924 -9.180 3.627 1.00 50.34 172 ASP A O 1
ATOM 1365 N N . GLN A 1 173 ? -10.946 -10.221 3.701 1.00 42.62 173 GLN A N 1
ATOM 1366 C CA . GLN A 1 173 ? -10.668 -9.819 5.069 1.00 42.62 173 GLN A CA 1
ATOM 1367 C C . GLN A 1 173 ? -10.559 -8.294 5.103 1.00 42.62 173 GLN A C 1
ATOM 1369 O O . GLN A 1 173 ? -9.668 -7.738 4.450 1.00 42.62 173 GLN A O 1
ATOM 1374 N N . PRO A 1 174 ? -11.462 -7.604 5.821 1.00 37.03 174 PRO A N 1
ATOM 1375 C CA . PRO A 1 174 ? -11.479 -6.161 5.821 1.00 37.03 174 PRO A CA 1
ATOM 1376 C C . PRO A 1 174 ? -10.167 -5.674 6.426 1.00 37.03 174 PRO A C 1
ATOM 1378 O O . PRO A 1 174 ? -9.917 -5.782 7.627 1.00 37.03 174 PRO A O 1
ATOM 1381 N N . LEU A 1 175 ? -9.325 -5.096 5.572 1.00 39.84 175 LEU A N 1
ATOM 1382 C CA . LEU A 1 175 ? -8.304 -4.162 6.001 1.00 39.84 175 LEU A CA 1
ATOM 1383 C C . LEU A 1 175 ? -9.089 -2.974 6.577 1.00 39.84 175 LEU A C 1
ATOM 1385 O O . LEU A 1 175 ? -9.521 -2.104 5.828 1.00 39.84 175 LEU A O 1
ATOM 1389 N N . LEU A 1 176 ? -9.389 -3.004 7.878 1.00 36.53 176 LEU A N 1
ATOM 1390 C CA . LEU A 1 176 ? -10.183 -2.005 8.609 1.00 36.53 176 LEU A CA 1
ATOM 1391 C C . LEU A 1 176 ? -9.463 -0.638 8.666 1.00 36.53 176 LEU A C 1
ATOM 1393 O O . LEU A 1 176 ? -9.196 -0.078 9.720 1.00 36.53 176 LEU A O 1
ATOM 1397 N N . GLU A 1 177 ? -9.114 -0.057 7.520 1.00 37.06 177 GLU A N 1
ATOM 1398 C CA . GLU A 1 177 ? -8.326 1.165 7.422 1.00 37.06 177 GLU A CA 1
ATOM 1399 C C . GLU A 1 177 ? -9.088 2.363 8.006 1.00 37.06 177 GLU A C 1
ATOM 1401 O O . GLU A 1 177 ? -9.814 3.087 7.328 1.00 37.06 177 GLU A O 1
ATOM 1406 N N . PHE A 1 178 ? -8.900 2.618 9.297 1.00 42.41 178 PHE A N 1
ATOM 1407 C CA . PHE A 1 178 ? -9.304 3.875 9.898 1.00 42.41 178 PHE A CA 1
ATOM 1408 C C . PHE A 1 178 ? -8.166 4.879 9.770 1.00 42.41 178 PHE A C 1
ATOM 1410 O O . PHE A 1 178 ? -7.086 4.617 10.270 1.00 42.41 178 PHE A O 1
ATOM 1417 N N . THR A 1 179 ? -8.409 6.035 9.143 1.00 37.22 179 THR A N 1
ATOM 1418 C CA . THR A 1 179 ? -7.458 7.159 9.068 1.00 37.22 179 THR A CA 1
ATOM 1419 C C . THR A 1 179 ? -7.800 8.219 10.128 1.00 37.22 179 THR A C 1
ATOM 1421 O O . THR A 1 179 ? -8.708 9.024 9.914 1.00 37.22 179 THR A O 1
ATOM 1424 N N . PRO A 1 180 ? -7.094 8.302 11.273 1.00 40.81 180 PRO A N 1
ATOM 1425 C CA . PRO A 1 180 ? -7.168 9.455 12.150 1.00 40.81 180 PRO A CA 1
ATOM 1426 C C . PRO A 1 180 ? -6.215 10.536 11.627 1.00 40.81 180 PRO A C 1
ATOM 1428 O O . PRO A 1 180 ? -5.019 10.316 11.425 1.00 40.81 180 PRO A O 1
ATOM 1431 N N . LEU A 1 181 ? -6.768 11.731 11.433 1.00 38.94 181 LEU A N 1
ATOM 1432 C CA . LEU A 1 181 ? -6.176 12.873 10.726 1.00 38.94 181 LEU A CA 1
ATOM 1433 C C . LEU A 1 181 ? -4.946 13.539 11.377 1.00 38.94 181 LEU A C 1
ATOM 1435 O O . LEU A 1 181 ? -4.601 14.642 10.981 1.00 38.94 181 LEU A O 1
ATOM 1439 N N . ASN A 1 182 ? -4.282 12.925 12.360 1.00 43.09 182 ASN A N 1
ATOM 1440 C CA . ASN A 1 182 ? -2.925 13.260 12.828 1.00 43.09 182 ASN A CA 1
ATOM 1441 C C . ASN A 1 182 ? -2.581 12.373 14.040 1.00 43.09 182 ASN A C 1
ATOM 1443 O O . ASN A 1 182 ? -3.332 12.414 15.015 1.00 43.09 182 ASN A O 1
ATOM 1447 N N . PRO A 1 183 ? -1.456 11.630 14.067 1.00 43.44 183 PRO A N 1
ATOM 1448 C CA . PRO A 1 183 ? -1.079 10.829 15.232 1.00 43.44 183 PRO A CA 1
ATOM 1449 C C . PRO A 1 183 ? -0.677 11.742 16.403 1.00 43.44 183 PRO A C 1
ATOM 1451 O O . PRO A 1 183 ? 0.442 12.256 16.464 1.00 43.44 183 PRO A O 1
ATOM 1454 N N . ILE A 1 184 ? -1.592 11.959 17.348 1.00 42.09 184 ILE A N 1
ATOM 1455 C CA . ILE A 1 184 ? -1.316 12.681 18.594 1.00 42.09 184 ILE A CA 1
ATOM 1456 C C . ILE A 1 184 ? -1.007 11.645 19.677 1.00 42.09 184 ILE A C 1
ATOM 1458 O O . ILE A 1 184 ? -1.815 10.766 19.957 1.00 42.09 184 ILE A O 1
ATOM 1462 N N . ALA A 1 185 ? 0.167 11.748 20.309 1.00 37.16 185 ALA A N 1
ATOM 1463 C CA . ALA A 1 185 ? 0.491 10.926 21.475 1.00 37.16 185 ALA A CA 1
ATOM 1464 C C . ALA A 1 185 ? -0.503 11.191 22.614 1.00 37.16 185 ALA A C 1
ATOM 1466 O O . ALA A 1 185 ? -0.707 12.344 23.005 1.00 37.16 185 ALA A O 1
ATOM 1467 N N . LYS A 1 186 ? -1.019 10.117 23.219 1.00 38.53 186 LYS A N 1
ATOM 1468 C CA . LYS A 1 186 ? -1.668 10.165 24.530 1.00 38.53 186 LYS A CA 1
ATOM 1469 C C . LYS A 1 186 ? -0.679 10.737 25.548 1.00 38.53 186 LYS A C 1
ATOM 1471 O O . LYS A 1 186 ? 0.357 10.141 25.838 1.00 38.53 186 LYS A O 1
ATOM 1476 N N . GLY A 1 187 ? -0.976 11.919 26.085 1.00 34.44 187 GLY A N 1
ATOM 1477 C CA . GLY A 1 187 ? -0.262 12.421 27.257 1.00 34.44 187 GLY A CA 1
ATOM 1478 C C . GLY A 1 187 ? -0.582 11.518 28.447 1.00 34.44 187 GLY A C 1
ATOM 1479 O O . GLY A 1 187 ? -1.760 11.277 28.711 1.00 34.44 187 GLY A O 1
ATOM 1480 N N . ARG A 1 188 ? 0.435 11.002 29.155 1.00 32.34 188 ARG A N 1
ATOM 1481 C CA . ARG A 1 188 ? 0.210 10.230 30.390 1.00 32.34 188 ARG A CA 1
ATOM 1482 C C . ARG A 1 188 ? -0.600 11.069 31.383 1.00 32.34 188 ARG A C 1
ATOM 1484 O O . ARG A 1 188 ? -0.386 12.281 31.471 1.00 32.34 188 ARG A O 1
ATOM 1491 N N . ALA A 1 189 ? -1.517 10.420 32.105 1.00 29.92 189 ALA A N 1
ATOM 1492 C CA . ALA A 1 189 ? -2.318 11.057 33.144 1.00 29.92 189 ALA A CA 1
ATOM 1493 C C . ALA A 1 189 ? -1.392 11.828 34.092 1.00 29.92 189 ALA A C 1
ATOM 1495 O O . ALA A 1 189 ? -0.477 11.251 34.682 1.00 29.92 189 ALA A O 1
ATOM 1496 N N . ARG A 1 190 ? -1.604 13.140 34.207 1.00 36.34 190 ARG A N 1
ATOM 1497 C CA . ARG A 1 190 ? -0.996 13.912 35.287 1.00 36.34 190 ARG A CA 1
ATOM 1498 C C . ARG A 1 190 ? -1.938 13.801 36.472 1.00 36.34 190 ARG A C 1
ATOM 1500 O O . A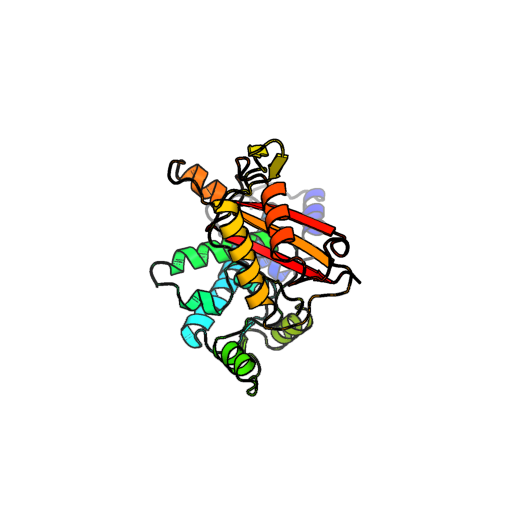RG A 1 190 ? -3.075 14.257 36.389 1.00 36.34 190 ARG A O 1
ATOM 1507 N N . SER A 1 191 ? -1.474 13.171 37.540 1.00 28.62 191 SER A N 1
ATOM 1508 C CA . SER A 1 191 ? -2.170 13.174 38.820 1.00 28.62 191 SER A CA 1
ATOM 1509 C C . SER A 1 191 ? -2.174 14.606 39.351 1.00 28.62 191 SER A C 1
ATOM 1511 O O . SER A 1 191 ? -1.104 15.177 39.568 1.00 28.62 191 SER A O 1
ATOM 1513 N N . CYS A 1 192 ? -3.348 15.207 39.530 1.00 34.25 192 CYS A N 1
ATOM 1514 C CA . CYS A 1 192 ? -3.479 16.457 40.272 1.00 34.25 192 CYS A CA 1
ATOM 1515 C C . CYS A 1 192 ? -4.299 16.214 41.541 1.00 34.25 192 CYS A C 1
ATOM 1517 O O . CYS A 1 192 ? -5.264 15.448 41.550 1.00 34.25 192 CYS A O 1
ATOM 1519 N N . LEU A 1 193 ? -3.869 16.843 42.632 1.00 30.84 193 LEU A N 1
ATOM 1520 C CA . LEU A 1 193 ? -4.575 16.828 43.905 1.00 30.84 193 LEU A CA 1
ATOM 1521 C C . LEU A 1 193 ? -5.698 17.863 43.838 1.00 30.84 193 LEU A C 1
ATOM 1523 O O . LEU A 1 193 ? -5.434 19.060 43.726 1.00 30.84 193 LEU A O 1
ATOM 1527 N N . ARG A 1 194 ? -6.950 17.409 43.919 1.00 35.94 194 ARG A N 1
ATOM 1528 C CA . ARG A 1 194 ? -8.114 18.280 44.123 1.00 35.94 194 ARG A CA 1
ATOM 1529 C C . ARG A 1 194 ? -8.908 17.729 45.303 1.00 35.94 194 ARG A C 1
ATOM 1531 O O . ARG A 1 194 ? -9.325 16.577 45.275 1.00 35.94 194 ARG A O 1
ATOM 1538 N N . ASN A 1 195 ? -9.065 18.535 46.353 1.00 36.94 195 ASN A N 1
ATOM 1539 C CA . ASN A 1 195 ? -9.765 18.180 47.597 1.00 36.94 195 ASN A CA 1
ATOM 1540 C C . ASN A 1 195 ? -9.277 16.872 48.260 1.00 36.94 195 ASN A C 1
ATOM 1542 O O . ASN A 1 195 ? -10.083 16.093 48.752 1.00 36.94 195 ASN A O 1
ATOM 1546 N N . GLY A 1 196 ? -7.965 16.606 48.260 1.00 36.31 196 GLY A N 1
ATOM 1547 C CA . GLY A 1 196 ? -7.388 15.446 48.959 1.00 36.31 196 GLY A CA 1
ATOM 1548 C C . GLY A 1 196 ? -7.514 14.094 48.240 1.00 36.31 196 GLY A C 1
ATOM 1549 O O . GLY A 1 196 ? -7.049 13.096 48.777 1.00 36.31 196 GLY A O 1
ATOM 1550 N N . HIS A 1 197 ? -8.085 14.044 47.029 1.00 34.84 197 HIS A N 1
ATOM 1551 C CA . HIS A 1 197 ? -8.203 12.822 46.222 1.00 34.84 197 HIS A CA 1
ATOM 1552 C C . HIS A 1 197 ? -7.331 12.910 44.954 1.00 34.84 197 HIS A C 1
ATOM 1554 O O . HIS A 1 197 ? -7.201 13.977 44.345 1.00 34.84 197 HIS A O 1
ATOM 1560 N N . ILE A 1 198 ? -6.726 11.783 44.552 1.00 35.34 198 ILE A N 1
ATOM 1561 C CA . ILE A 1 198 ? -5.974 11.659 43.292 1.00 35.34 198 ILE A CA 1
ATOM 1562 C C . ILE A 1 198 ? -6.985 11.640 42.142 1.00 35.34 198 ILE A C 1
ATOM 1564 O O . ILE A 1 198 ? -7.685 10.649 41.946 1.00 35.34 198 ILE A O 1
ATOM 1568 N N . ALA A 1 199 ? -7.069 12.729 41.378 1.00 34.31 199 ALA A N 1
ATOM 1569 C CA . ALA A 1 199 ? -7.876 12.783 40.166 1.00 34.31 199 ALA A CA 1
ATOM 1570 C C . ALA A 1 199 ? -6.995 12.497 38.939 1.00 34.31 199 ALA A C 1
ATOM 1572 O O . ALA A 1 199 ? -5.994 13.180 38.698 1.00 34.31 199 ALA A O 1
ATOM 1573 N N . HIS A 1 200 ? -7.371 11.490 38.148 1.00 33.47 200 HIS A N 1
ATOM 1574 C CA . HIS A 1 200 ? -6.757 11.220 36.850 1.00 33.47 200 HIS A CA 1
ATOM 1575 C C . HIS A 1 200 ? -7.410 12.114 35.792 1.00 33.47 200 HIS A C 1
ATOM 1577 O O . HIS A 1 200 ? -8.541 11.874 35.378 1.00 33.47 200 HIS A O 1
ATOM 1583 N N . TYR A 1 201 ? -6.707 13.160 35.355 1.00 34.12 201 TYR A N 1
ATOM 1584 C CA . TYR A 1 201 ? -7.162 14.007 34.252 1.00 34.12 201 TYR A CA 1
ATOM 1585 C C . TYR A 1 201 ? -6.546 13.525 32.932 1.00 34.12 201 TYR A C 1
ATOM 1587 O O . TYR A 1 201 ? -5.327 13.600 32.742 1.00 34.12 201 TYR A O 1
ATOM 1595 N N . THR A 1 202 ? -7.383 13.037 32.013 1.00 39.91 202 THR A N 1
ATOM 1596 C CA . THR A 1 202 ? -6.987 12.793 30.620 1.00 39.91 202 THR A CA 1
ATOM 1597 C C . THR A 1 202 ? -6.913 14.145 29.904 1.00 39.91 202 THR A C 1
ATOM 1599 O O . THR A 1 202 ? -7.923 14.845 29.849 1.00 39.91 202 THR A O 1
ATOM 1602 N N . PRO A 1 203 ? -5.751 14.561 29.363 1.00 46.47 203 PRO A N 1
ATOM 1603 C CA . PRO A 1 203 ? -5.639 15.841 28.669 1.00 46.47 203 PRO A CA 1
ATOM 1604 C C . PRO A 1 203 ? -6.639 15.940 27.508 1.00 46.47 203 PRO A C 1
ATOM 1606 O O . PRO A 1 203 ? -6.783 14.993 26.741 1.00 46.47 203 PRO A O 1
ATOM 1609 N N . GLU A 1 204 ? -7.263 17.103 27.319 1.00 47.56 204 GLU A N 1
ATOM 1610 C CA . GLU A 1 204 ? -8.301 17.366 26.300 1.00 47.56 204 GLU A CA 1
ATOM 1611 C C . GLU A 1 204 ? -7.903 16.938 24.867 1.00 47.56 204 GLU A C 1
ATOM 1613 O O . GLU A 1 204 ? -8.729 16.473 24.081 1.00 47.56 204 GLU A O 1
ATOM 1618 N N . LYS A 1 205 ? -6.604 17.010 24.537 1.00 41.06 205 LYS A N 1
ATOM 1619 C CA . LYS A 1 205 ? -6.048 16.551 23.250 1.00 41.06 205 LYS A CA 1
ATOM 1620 C C . LYS A 1 205 ? -6.093 15.028 23.071 1.00 41.06 205 LYS A C 1
ATOM 1622 O O . LYS A 1 205 ? -6.290 14.567 21.952 1.00 41.06 205 LYS A O 1
ATOM 1627 N N . THR A 1 206 ? -5.929 14.266 24.152 1.00 47.06 206 THR A N 1
ATOM 1628 C CA . THR A 1 206 ? -6.064 12.803 24.152 1.00 47.06 206 THR A CA 1
ATOM 1629 C C . THR A 1 206 ? -7.528 12.412 23.938 1.00 47.06 206 THR A C 1
ATOM 1631 O O . THR A 1 206 ? -7.806 11.575 23.089 1.00 47.06 206 THR A O 1
ATOM 1634 N N . ALA A 1 207 ? -8.463 13.085 24.619 1.00 51.38 207 ALA A N 1
ATOM 1635 C CA . ALA A 1 207 ? -9.897 12.813 24.487 1.00 51.38 207 ALA A CA 1
ATOM 1636 C C . ALA A 1 207 ? -10.426 13.098 23.067 1.00 51.38 207 ALA A C 1
ATOM 1638 O O . ALA A 1 207 ? -11.225 12.335 22.530 1.00 51.38 207 ALA A O 1
ATOM 1639 N N . ARG A 1 208 ? -9.939 14.163 22.409 1.00 55.00 208 ARG A N 1
ATOM 1640 C CA . ARG A 1 208 ? -10.247 14.423 20.990 1.00 55.00 208 ARG A CA 1
ATOM 1641 C C . ARG A 1 208 ? -9.732 13.321 20.065 1.00 55.00 208 ARG A C 1
ATOM 1643 O O . ARG A 1 208 ? -10.438 12.957 19.134 1.00 55.00 208 ARG A O 1
ATOM 1650 N N . TYR A 1 209 ? -8.529 12.801 20.306 1.00 57.69 209 TYR A N 1
ATOM 1651 C CA . TYR A 1 209 ? -7.957 11.735 19.484 1.00 57.69 209 TYR A CA 1
ATOM 1652 C C . TYR A 1 209 ? -8.700 10.405 19.673 1.00 57.69 209 TYR A C 1
ATOM 1654 O O . TYR A 1 209 ? -9.051 9.764 18.690 1.00 57.69 209 TYR A O 1
ATOM 1662 N N . GLU A 1 210 ? -9.022 10.038 20.914 1.00 62.38 210 GLU A N 1
ATOM 1663 C CA . GLU A 1 210 ? -9.834 8.854 21.227 1.00 62.38 210 GLU A CA 1
ATOM 1664 C C . GLU A 1 210 ? -11.220 8.940 20.573 1.00 62.38 210 GLU A C 1
ATOM 1666 O O . GLU A 1 210 ? -11.655 7.984 19.943 1.00 62.38 210 GLU A O 1
ATOM 1671 N N . ASN A 1 211 ? -11.871 10.109 20.605 1.00 64.25 211 ASN A N 1
ATOM 1672 C CA . ASN A 1 211 ? -13.146 10.319 19.911 1.00 64.25 211 ASN A CA 1
ATOM 1673 C C . ASN A 1 211 ? -13.031 10.212 18.380 1.00 64.25 211 ASN A C 1
ATOM 1675 O O . ASN A 1 211 ? -13.970 9.748 17.737 1.00 64.25 211 ASN A O 1
ATOM 1679 N N . LEU A 1 212 ? -11.902 10.616 17.784 1.00 66.75 212 LEU A N 1
ATOM 1680 C CA . LEU A 1 212 ? -11.663 10.452 16.344 1.00 66.75 212 LEU A CA 1
ATOM 1681 C C . LEU A 1 212 ? -11.472 8.982 15.968 1.00 66.75 212 LEU A C 1
ATOM 1683 O O . LEU A 1 212 ? -12.052 8.537 14.982 1.00 66.75 212 LEU A O 1
ATOM 1687 N N . VAL A 1 213 ? -10.698 8.232 16.760 1.00 68.75 213 VAL A N 1
ATOM 1688 C CA . VAL A 1 213 ? -10.547 6.779 16.582 1.00 68.75 213 VAL A CA 1
ATOM 1689 C C . VAL A 1 213 ? -11.903 6.097 16.737 1.00 68.75 213 VAL A C 1
ATOM 1691 O O . VAL A 1 213 ? -12.275 5.299 15.887 1.00 68.75 213 VAL A O 1
ATOM 1694 N N . LYS A 1 214 ? -12.682 6.483 17.753 1.00 71.12 214 LYS A N 1
ATOM 1695 C CA . LYS A 1 214 ? -14.030 5.970 18.007 1.00 71.12 214 LYS A CA 1
ATOM 1696 C C . LYS A 1 214 ? -14.967 6.187 16.820 1.00 71.12 214 LYS A C 1
ATOM 1698 O O . LYS A 1 214 ? -15.617 5.250 16.369 1.00 71.12 214 LYS A O 1
ATOM 1703 N N . LEU A 1 215 ? -15.023 7.414 16.299 1.00 67.25 215 LEU A N 1
ATOM 1704 C CA . LEU A 1 215 ? -15.870 7.764 15.158 1.00 67.25 215 LEU A CA 1
ATOM 1705 C C . LEU A 1 215 ? -15.438 7.015 13.892 1.00 67.25 215 LEU A C 1
ATOM 1707 O O . LEU A 1 215 ? -16.283 6.553 13.130 1.00 67.25 215 LEU A O 1
ATOM 1711 N N . ALA A 1 216 ? -14.128 6.881 13.676 1.00 67.94 216 ALA A N 1
ATOM 1712 C CA . ALA A 1 216 ? -13.593 6.149 12.538 1.00 67.94 216 ALA A CA 1
ATOM 1713 C C . ALA A 1 216 ? -13.884 4.642 12.643 1.00 67.94 216 ALA A C 1
ATOM 1715 O O . ALA A 1 216 ? -14.320 4.052 11.661 1.00 67.94 216 ALA A O 1
ATOM 1716 N N . ALA A 1 217 ? -13.736 4.050 13.831 1.00 71.31 217 ALA A N 1
ATOM 1717 C CA . ALA A 1 217 ? -14.090 2.660 14.104 1.00 71.31 217 ALA A CA 1
ATOM 1718 C C . ALA A 1 217 ? -15.593 2.410 13.910 1.00 71.31 217 ALA A C 1
ATOM 1720 O O . ALA A 1 217 ? -15.969 1.464 13.233 1.00 71.31 217 ALA A O 1
ATOM 1721 N N . GLN A 1 218 ? -16.460 3.290 14.422 1.00 73.69 218 GLN A N 1
ATOM 1722 C CA . GLN A 1 218 ? -17.914 3.189 14.227 1.00 73.69 218 GLN A CA 1
ATOM 1723 C C . GLN A 1 218 ? -18.306 3.266 12.756 1.00 73.69 218 GLN A C 1
ATOM 1725 O O . GLN A 1 218 ? -19.122 2.474 12.297 1.00 73.69 218 GLN A O 1
ATOM 1730 N N . LYS A 1 219 ? -17.709 4.208 12.017 1.00 70.94 219 LYS A N 1
ATOM 1731 C CA . LYS A 1 219 ? -17.942 4.342 10.581 1.00 70.94 219 LYS A CA 1
ATOM 1732 C C . LYS A 1 219 ? -17.484 3.096 9.823 1.00 70.94 219 LYS A C 1
ATOM 1734 O O . LYS A 1 219 ? -18.162 2.683 8.896 1.00 70.94 219 LYS A O 1
ATOM 1739 N N . ALA A 1 220 ? -16.350 2.517 10.208 1.00 67.69 220 ALA A N 1
ATOM 1740 C CA . ALA A 1 220 ? -15.800 1.343 9.543 1.00 67.69 220 ALA A CA 1
ATOM 1741 C C . ALA A 1 220 ? -16.554 0.046 9.886 1.00 67.69 220 ALA A C 1
ATOM 1743 O O . ALA A 1 220 ? -16.606 -0.857 9.061 1.00 67.69 220 ALA A O 1
ATOM 1744 N N . MET A 1 221 ? -17.164 -0.031 11.072 1.00 71.50 221 MET A N 1
ATOM 1745 C CA . MET A 1 221 ? -18.054 -1.132 11.451 1.00 71.50 221 MET A CA 1
ATOM 1746 C C . MET A 1 221 ? -19.424 -1.046 10.770 1.00 71.50 221 MET A C 1
ATOM 1748 O O . MET A 1 221 ? -20.113 -2.052 10.719 1.00 71.50 221 MET A O 1
ATOM 1752 N N . ASP A 1 222 ? -19.846 0.127 10.287 1.00 76.94 222 ASP A N 1
ATOM 1753 C CA . ASP A 1 222 ? -21.119 0.348 9.575 1.00 76.94 222 ASP A CA 1
ATOM 1754 C C . ASP A 1 222 ? -22.348 -0.314 10.242 1.00 76.94 222 ASP A C 1
ATOM 1756 O O . ASP A 1 222 ? -23.198 -0.934 9.610 1.00 76.94 222 ASP A O 1
ATOM 1760 N N . GLY A 1 223 ? -22.418 -0.241 11.575 1.00 71.75 223 GLY A N 1
ATOM 1761 C CA . GLY A 1 223 ? -23.506 -0.841 12.358 1.00 71.75 223 GLY A CA 1
ATOM 1762 C C . GLY A 1 223 ? -23.402 -2.354 12.590 1.00 71.75 223 GLY A C 1
ATOM 1763 O O . GLY A 1 223 ? -24.280 -2.922 13.241 1.00 71.75 223 GLY A O 1
ATOM 1764 N N . GLN A 1 224 ? -22.337 -3.010 12.126 1.00 70.62 224 GLN A N 1
ATOM 1765 C CA . GLN A 1 224 ? -22.032 -4.395 12.478 1.00 70.62 224 GLN A CA 1
ATOM 1766 C C . GLN A 1 224 ? -21.738 -4.539 13.975 1.00 70.62 224 GLN A C 1
ATOM 1768 O O . GLN A 1 224 ? -21.272 -3.615 14.648 1.00 70.62 224 GLN A O 1
ATOM 1773 N N . SER A 1 225 ? -22.018 -5.733 14.498 1.00 75.75 225 SER A N 1
ATOM 1774 C CA . SER A 1 225 ? -21.703 -6.064 15.887 1.00 75.75 225 SER A CA 1
ATOM 1775 C C . SER A 1 225 ? -20.190 -6.241 16.074 1.00 75.75 225 SER A C 1
ATOM 1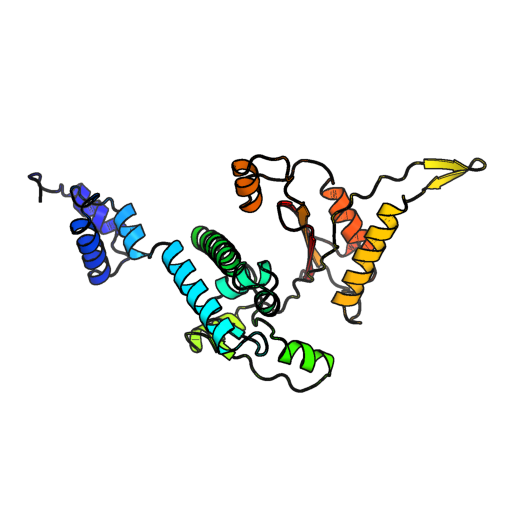777 O O . SER A 1 225 ? -19.526 -6.715 15.151 1.00 75.75 225 SER A O 1
ATOM 1779 N N . PRO A 1 226 ? -19.639 -5.898 17.254 1.00 85.38 226 PRO A N 1
ATOM 1780 C CA . PRO A 1 226 ? -18.228 -6.124 17.549 1.00 85.38 226 PRO A CA 1
ATOM 1781 C C . PRO A 1 226 ? -17.839 -7.595 17.373 1.00 85.38 226 PRO A C 1
ATOM 1783 O O . PRO A 1 226 ? -18.612 -8.495 17.703 1.00 85.38 226 PRO A O 1
ATOM 1786 N N . ILE A 1 227 ? -16.616 -7.837 16.904 1.00 82.00 227 ILE A N 1
ATOM 1787 C CA . ILE A 1 227 ? -16.051 -9.180 16.751 1.00 82.00 227 ILE A CA 1
ATOM 1788 C C . ILE A 1 227 ? -15.965 -9.852 18.131 1.00 82.00 227 ILE A C 1
ATOM 1790 O O . ILE A 1 227 ? -15.486 -9.238 19.087 1.00 82.00 227 ILE A O 1
ATOM 1794 N N . GLU A 1 228 ? -16.393 -11.116 18.233 1.00 82.38 228 GLU A N 1
ATOM 1795 C CA . GLU A 1 228 ? -16.377 -11.912 19.479 1.00 82.38 228 GLU A CA 1
ATOM 1796 C C . GLU A 1 228 ? -15.282 -13.001 19.520 1.00 82.38 228 GLU A C 1
ATOM 1798 O O . GLU A 1 228 ? -15.051 -13.610 20.563 1.00 82.38 228 GLU A O 1
ATOM 1803 N N . SER A 1 229 ? -14.574 -13.231 18.412 1.00 81.44 229 SER A N 1
ATOM 1804 C CA . SER A 1 229 ? -13.472 -14.197 18.303 1.00 81.44 229 SER A CA 1
ATOM 1805 C C . SER A 1 229 ? -12.107 -13.578 18.628 1.00 81.44 229 SER A C 1
ATOM 1807 O O . SER A 1 229 ? -11.987 -12.364 18.809 1.00 81.44 229 SER A O 1
ATOM 1809 N N . ALA A 1 230 ? -11.059 -14.405 18.698 1.00 82.50 230 ALA A N 1
ATOM 1810 C CA . ALA A 1 230 ? -9.688 -13.915 18.813 1.00 82.50 230 ALA A CA 1
ATOM 1811 C C . ALA A 1 230 ? -9.294 -13.101 17.570 1.00 82.50 230 ALA A C 1
ATOM 1813 O O . ALA A 1 230 ? -9.711 -13.417 16.453 1.00 82.50 230 ALA A O 1
ATOM 1814 N N . ILE A 1 231 ? -8.497 -12.050 17.765 1.00 85.69 231 IL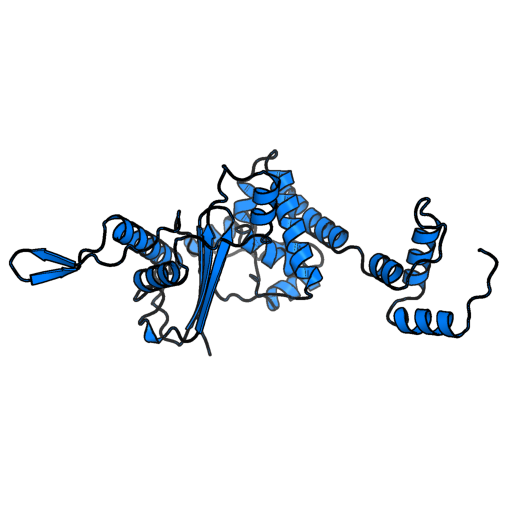E A N 1
ATOM 1815 C CA . ILE A 1 231 ? -8.069 -11.144 16.700 1.00 85.69 231 ILE A CA 1
ATOM 1816 C C . ILE A 1 231 ? -6.566 -10.854 16.741 1.00 85.69 231 ILE A C 1
ATOM 1818 O O . ILE A 1 231 ? -5.950 -10.758 17.805 1.00 85.69 231 ILE A O 1
ATOM 1822 N N . ALA A 1 232 ? -5.994 -10.651 15.559 1.00 82.19 232 ALA A N 1
ATOM 1823 C CA . ALA A 1 232 ? -4.677 -10.073 15.345 1.00 82.19 232 ALA A CA 1
ATOM 1824 C C . ALA A 1 232 ? -4.825 -8.605 14.914 1.00 82.19 232 ALA A C 1
ATOM 1826 O O . ALA A 1 232 ? -5.611 -8.278 14.022 1.00 82.19 232 ALA A O 1
ATOM 1827 N N . LEU A 1 233 ? -4.062 -7.714 15.545 1.00 85.25 233 LEU A N 1
ATOM 1828 C CA . LEU A 1 233 ? -4.118 -6.269 15.345 1.00 85.25 233 LEU A CA 1
ATOM 1829 C C . LEU A 1 233 ? -2.839 -5.773 14.664 1.00 85.25 233 LEU A C 1
ATOM 1831 O O . LEU A 1 233 ? -1.745 -5.911 15.201 1.00 85.25 233 LEU A O 1
ATOM 1835 N N . THR A 1 234 ? -2.963 -5.109 13.519 1.00 85.81 234 THR A N 1
ATOM 1836 C CA . THR A 1 234 ? -1.850 -4.451 12.828 1.00 85.81 234 THR A CA 1
ATOM 1837 C C . THR A 1 234 ? -2.039 -2.936 12.798 1.00 85.81 234 THR A C 1
ATOM 1839 O O . THR A 1 234 ? -2.987 -2.421 12.217 1.00 85.81 234 THR A O 1
ATOM 1842 N N . VAL A 1 235 ? -1.097 -2.198 13.390 1.00 83.38 235 VAL A N 1
ATOM 1843 C CA . VAL A 1 235 ? -1.109 -0.731 13.482 1.00 83.38 235 VAL A CA 1
ATOM 1844 C C . VAL A 1 235 ? 0.048 -0.123 12.703 1.00 83.38 235 VAL A C 1
ATOM 1846 O O . VAL A 1 235 ? 1.218 -0.332 13.030 1.00 83.38 235 VAL A O 1
ATOM 1849 N N . ARG A 1 236 ? -0.250 0.701 11.696 1.00 83.94 236 ARG A N 1
ATOM 1850 C CA . ARG A 1 236 ? 0.775 1.421 10.922 1.00 83.94 236 ARG A CA 1
ATOM 1851 C C . ARG A 1 236 ? 0.573 2.924 11.055 1.00 83.94 236 ARG A C 1
ATOM 1853 O O . ARG A 1 236 ? -0.400 3.475 10.565 1.00 83.94 236 ARG A O 1
ATOM 1860 N N . ALA A 1 237 ? 1.492 3.609 11.726 1.00 80.81 237 ALA A N 1
ATOM 1861 C CA . ALA A 1 237 ? 1.419 5.054 11.922 1.00 80.81 237 ALA A CA 1
ATOM 1862 C C . ALA A 1 237 ? 2.324 5.796 10.933 1.00 80.81 237 ALA A C 1
ATOM 1864 O O . ALA A 1 237 ? 3.537 5.585 10.920 1.00 80.81 237 ALA A O 1
ATOM 1865 N N . PHE A 1 238 ? 1.756 6.717 10.160 1.00 78.88 238 PHE A N 1
ATOM 1866 C CA . PHE A 1 238 ? 2.470 7.585 9.230 1.00 78.88 238 PHE A CA 1
ATOM 1867 C C . PHE A 1 238 ? 2.600 8.987 9.822 1.00 78.88 238 PHE A C 1
ATOM 1869 O O . PHE A 1 238 ? 1.615 9.680 10.072 1.00 78.88 238 PHE A O 1
ATOM 1876 N N . LEU A 1 239 ? 3.840 9.403 10.068 1.00 79.25 239 LEU A N 1
ATOM 1877 C CA . LEU A 1 239 ? 4.178 10.715 10.604 1.00 79.25 239 LEU A CA 1
ATOM 1878 C C . LEU A 1 239 ? 4.576 11.671 9.474 1.00 79.25 239 LEU A C 1
ATOM 1880 O O . LEU A 1 239 ? 5.233 11.240 8.523 1.00 79.25 239 LEU A O 1
ATOM 1884 N N . PRO A 1 240 ? 4.269 12.975 9.595 1.00 76.75 240 PRO A N 1
ATOM 1885 C CA . PRO A 1 240 ? 4.694 13.955 8.605 1.00 76.75 240 PRO A CA 1
ATOM 1886 C C . PRO A 1 240 ? 6.219 13.998 8.495 1.00 76.75 240 PRO A C 1
ATOM 1888 O O . PRO A 1 240 ? 6.940 13.983 9.499 1.00 76.75 240 PRO A O 1
ATOM 1891 N N . ILE A 1 241 ? 6.709 14.106 7.261 1.00 77.94 241 ILE A N 1
ATOM 1892 C CA . ILE A 1 241 ? 8.119 14.388 6.993 1.00 77.94 241 ILE A CA 1
ATOM 1893 C C . ILE A 1 241 ? 8.395 15.844 7.394 1.00 77.94 241 ILE A C 1
ATOM 1895 O O . ILE A 1 241 ? 7.707 16.743 6.906 1.00 77.94 241 ILE A O 1
ATOM 1899 N N . PRO A 1 242 ? 9.391 16.125 8.255 1.00 79.69 242 PRO A N 1
ATOM 1900 C CA . PRO A 1 242 ? 9.701 17.498 8.629 1.00 79.69 242 PRO A CA 1
ATOM 1901 C C . PRO A 1 242 ? 10.158 18.317 7.418 1.00 79.69 242 PRO A C 1
ATOM 1903 O O . PRO A 1 242 ? 11.185 18.011 6.810 1.00 79.69 242 PRO A O 1
ATOM 1906 N N . ALA A 1 243 ? 9.444 19.403 7.118 1.00 73.75 243 ALA A N 1
ATOM 1907 C CA . ALA A 1 243 ? 9.783 20.304 6.013 1.00 73.75 243 ALA A CA 1
ATOM 1908 C C . ALA A 1 243 ? 11.173 20.953 6.171 1.00 73.75 243 ALA A C 1
ATOM 1910 O O . ALA A 1 243 ? 11.806 21.317 5.187 1.00 73.75 243 ALA A O 1
ATOM 1911 N N . SER A 1 244 ? 11.678 21.051 7.406 1.00 76.00 244 SER A N 1
ATOM 1912 C CA . SER A 1 244 ? 13.014 21.574 7.717 1.00 76.00 244 SER A CA 1
ATOM 1913 C C . SER A 1 244 ? 14.164 20.619 7.377 1.00 76.00 244 SER A C 1
ATOM 1915 O O . SER A 1 244 ? 15.329 20.995 7.498 1.00 76.00 244 SER A O 1
ATOM 1917 N N . TRP A 1 245 ? 13.886 19.370 6.991 1.00 82.75 245 TRP A N 1
ATOM 1918 C CA . TRP A 1 245 ? 14.926 18.432 6.566 1.00 82.75 245 TRP A CA 1
ATOM 1919 C C . TRP A 1 245 ? 15.405 18.731 5.148 1.00 82.75 245 TRP A C 1
ATOM 1921 O O . TRP A 1 245 ? 14.656 19.239 4.322 1.00 82.75 245 TRP A O 1
ATOM 1931 N N . SER A 1 246 ? 16.647 18.361 4.831 1.00 85.75 246 SER A N 1
ATOM 1932 C CA . SER A 1 246 ? 17.145 18.456 3.457 1.00 85.75 246 SER A CA 1
ATOM 1933 C C . SER A 1 246 ? 16.321 17.577 2.509 1.00 85.75 246 SER A C 1
ATOM 1935 O O . SER A 1 246 ? 15.890 16.488 2.892 1.00 85.75 246 SER A O 1
ATOM 1937 N N . LEU A 1 247 ? 16.161 17.994 1.248 1.00 74.69 247 LEU A N 1
ATOM 1938 C CA . LEU A 1 247 ? 15.407 17.242 0.231 1.00 74.69 247 LEU A CA 1
ATOM 1939 C C . LEU A 1 247 ? 15.882 15.787 0.090 1.00 74.69 247 LEU A C 1
ATOM 1941 O O . LEU A 1 247 ? 15.069 14.882 -0.076 1.00 74.69 247 LEU A O 1
ATOM 1945 N N . LYS A 1 248 ? 17.193 15.540 0.222 1.00 80.56 248 LYS A N 1
ATOM 1946 C CA . LYS A 1 248 ? 17.765 14.184 0.230 1.00 80.56 248 LYS A CA 1
ATOM 1947 C C . LYS A 1 248 ? 17.193 13.339 1.372 1.00 80.56 248 LYS A C 1
ATOM 1949 O O . LYS A 1 248 ? 16.797 12.200 1.157 1.00 80.56 248 LYS A O 1
ATOM 1954 N N . LYS A 1 249 ? 17.119 13.907 2.577 1.00 78.75 249 LYS A N 1
ATOM 1955 C CA . LYS A 1 249 ? 16.605 13.220 3.764 1.00 78.75 249 LYS A CA 1
ATOM 1956 C C . LYS A 1 249 ? 15.081 13.084 3.738 1.00 78.75 249 LYS A C 1
ATOM 1958 O O . LYS A 1 249 ? 14.566 12.070 4.190 1.00 78.75 249 LYS A O 1
ATOM 1963 N N . GLN A 1 250 ? 14.372 14.065 3.179 1.00 70.00 250 GLN A N 1
ATOM 1964 C CA . GLN A 1 250 ? 12.928 13.973 2.949 1.00 70.00 250 GLN A CA 1
ATOM 1965 C C . GLN A 1 250 ? 12.594 12.836 1.975 1.00 70.00 250 GLN A C 1
ATOM 1967 O O . GLN A 1 250 ? 11.724 12.024 2.268 1.00 70.00 250 GLN A O 1
ATOM 1972 N N . ARG A 1 251 ? 13.334 12.717 0.863 1.00 75.94 251 ARG A N 1
ATOM 1973 C CA . ARG A 1 251 ? 13.174 11.607 -0.090 1.00 75.94 251 ARG A CA 1
ATOM 1974 C C . ARG A 1 251 ? 13.462 10.255 0.556 1.00 75.94 251 ARG A C 1
ATOM 1976 O O . ARG A 1 251 ? 12.634 9.364 0.436 1.00 75.94 251 ARG A O 1
ATOM 1983 N N . ALA A 1 252 ? 14.568 10.134 1.293 1.00 73.69 252 ALA A N 1
ATOM 1984 C CA . ALA A 1 252 ? 14.911 8.911 2.025 1.00 73.69 252 ALA A CA 1
ATOM 1985 C C . ALA A 1 252 ? 13.825 8.516 3.051 1.00 73.69 252 ALA A C 1
ATOM 1987 O O . ALA A 1 252 ? 13.499 7.343 3.205 1.00 73.69 252 ALA A O 1
ATOM 1988 N N . ALA A 1 253 ? 13.210 9.496 3.722 1.00 78.12 253 ALA A N 1
ATOM 1989 C CA . ALA A 1 253 ? 12.072 9.264 4.610 1.00 78.12 253 ALA A CA 1
ATOM 1990 C C . ALA A 1 253 ? 10.811 8.811 3.850 1.00 78.12 253 ALA A C 1
ATOM 1992 O O . ALA A 1 253 ? 10.145 7.880 4.292 1.00 78.12 253 ALA A O 1
ATOM 1993 N N . ALA A 1 254 ? 10.509 9.422 2.701 1.00 68.19 254 ALA A N 1
ATOM 1994 C CA . ALA A 1 254 ? 9.347 9.079 1.879 1.00 68.19 254 ALA A CA 1
ATOM 1995 C C . ALA A 1 254 ? 9.411 7.654 1.299 1.00 68.19 254 ALA A C 1
ATOM 1997 O O . ALA A 1 254 ? 8.379 7.007 1.155 1.00 68.19 254 ALA A O 1
ATOM 1998 N N . ILE A 1 255 ? 10.614 7.155 0.997 1.00 77.12 255 ILE A N 1
ATOM 1999 C CA . ILE A 1 255 ? 10.831 5.789 0.485 1.00 77.12 255 ILE A CA 1
ATOM 2000 C C . ILE A 1 255 ? 11.091 4.752 1.591 1.00 77.12 255 ILE A C 1
ATOM 2002 O O . ILE A 1 255 ? 11.330 3.587 1.292 1.00 77.12 255 ILE A O 1
ATOM 2006 N N . GLY A 1 256 ? 11.049 5.155 2.866 1.00 75.25 256 GLY A N 1
ATOM 2007 C CA . GLY A 1 256 ? 11.189 4.248 4.009 1.00 75.25 256 GLY A CA 1
ATOM 2008 C C . GLY A 1 256 ? 12.623 3.865 4.398 1.00 75.25 256 GLY A C 1
ATOM 2009 O O . GLY A 1 256 ? 12.790 3.012 5.265 1.00 75.25 256 GLY A O 1
ATOM 2010 N N . GLU A 1 257 ? 13.653 4.501 3.828 1.00 77.69 257 GLU A N 1
ATOM 2011 C CA . GLU A 1 257 ? 15.054 4.320 4.256 1.00 77.69 257 GLU A CA 1
ATOM 2012 C C . GLU A 1 257 ? 15.323 4.953 5.629 1.00 77.69 257 GLU A C 1
ATOM 2014 O O . GLU A 1 257 ? 16.161 4.480 6.396 1.00 77.69 257 GLU A O 1
ATOM 2019 N N . VAL A 1 258 ? 14.609 6.036 5.955 1.00 84.94 258 VAL A N 1
ATOM 2020 C CA . VAL A 1 258 ? 14.687 6.698 7.263 1.00 84.94 258 VAL A CA 1
ATOM 2021 C C . VAL A 1 258 ? 13.404 6.432 8.035 1.00 84.94 258 VAL A C 1
ATOM 2023 O O . VAL A 1 258 ? 12.318 6.781 7.579 1.00 84.94 258 VAL A O 1
ATOM 2026 N N . MET A 1 259 ? 13.535 5.881 9.242 1.00 84.12 259 MET A N 1
ATOM 2027 C CA . MET A 1 259 ? 12.402 5.600 10.123 1.00 84.12 259 MET A CA 1
ATOM 2028 C C . MET A 1 259 ? 12.186 6.703 11.170 1.00 84.12 259 MET A C 1
ATOM 2030 O O . MET A 1 259 ? 13.153 7.265 11.695 1.00 84.12 259 MET A O 1
ATOM 2034 N N . PRO A 1 260 ? 10.928 7.012 11.531 1.00 84.25 260 PRO A N 1
ATOM 2035 C CA . PRO A 1 260 ? 10.617 7.947 12.607 1.00 84.25 260 PRO A CA 1
ATOM 2036 C C . PRO A 1 260 ? 10.943 7.352 13.982 1.00 84.25 260 PRO A C 1
ATOM 2038 O O . PRO A 1 260 ? 10.237 6.489 14.502 1.00 84.25 260 PRO A O 1
ATOM 2041 N N . THR A 1 261 ? 11.989 7.873 14.618 1.00 83.50 261 THR A N 1
ATOM 2042 C CA . THR A 1 261 ? 12.419 7.451 15.964 1.00 83.50 261 THR A CA 1
ATOM 2043 C C . THR A 1 261 ? 11.924 8.369 17.079 1.00 83.50 261 THR A C 1
ATOM 2045 O O . THR A 1 261 ? 11.901 7.978 18.240 1.00 83.50 261 THR A O 1
ATOM 2048 N N . LYS A 1 262 ? 11.490 9.589 16.743 1.00 79.00 262 LYS A N 1
ATOM 2049 C CA . LYS A 1 262 ? 10.983 10.569 17.715 1.00 79.00 262 LYS A CA 1
ATOM 2050 C C . LYS A 1 262 ? 9.541 10.264 18.137 1.00 79.00 262 LYS A C 1
ATOM 2052 O O . LYS A 1 262 ? 8.854 9.458 17.503 1.00 79.00 262 LYS A O 1
ATOM 2057 N N . ARG A 1 263 ? 9.095 10.951 19.197 1.00 64.44 263 ARG A N 1
ATOM 2058 C CA . ARG A 1 263 ? 7.697 10.959 19.651 1.00 64.44 263 ARG A CA 1
ATOM 2059 C C . ARG A 1 263 ? 6.733 11.346 18.516 1.00 64.44 263 ARG A C 1
ATOM 2061 O O . ARG A 1 263 ? 7.127 12.148 17.667 1.00 64.44 263 ARG A O 1
ATOM 2068 N N . PRO A 1 264 ? 5.473 10.875 18.542 1.00 71.62 264 PRO A N 1
ATOM 2069 C CA . PRO A 1 264 ? 4.853 9.978 19.529 1.00 71.62 264 PRO A CA 1
ATOM 2070 C C . PRO A 1 264 ? 5.476 8.573 19.589 1.00 71.62 264 PRO A C 1
ATOM 2072 O O . PRO A 1 264 ? 5.987 8.050 18.595 1.00 71.62 264 PRO A O 1
ATOM 2075 N N . ASP A 1 265 ? 5.482 7.988 20.786 1.00 78.94 265 ASP A N 1
ATOM 2076 C CA . ASP A 1 265 ? 5.956 6.618 21.002 1.00 78.94 265 ASP A CA 1
ATOM 2077 C C . ASP A 1 265 ? 4.943 5.619 20.414 1.00 78.94 265 ASP A C 1
ATOM 2079 O O . ASP A 1 265 ? 3.741 5.892 20.383 1.00 78.94 265 ASP A O 1
ATOM 2083 N N . LEU A 1 266 ? 5.432 4.501 19.871 1.00 80.38 266 LEU A N 1
ATOM 2084 C CA . LEU A 1 266 ? 4.598 3.542 19.137 1.00 80.38 266 LEU A CA 1
ATOM 2085 C C . LEU A 1 266 ? 3.564 2.862 20.048 1.00 80.38 266 LEU A C 1
ATOM 2087 O O . LEU A 1 266 ? 2.406 2.731 19.667 1.00 80.38 266 LEU A O 1
ATOM 2091 N N . ASP A 1 267 ? 3.962 2.507 21.267 1.00 80.50 267 ASP A N 1
ATOM 2092 C CA . ASP A 1 267 ? 3.096 1.956 22.313 1.00 80.50 267 ASP A CA 1
ATOM 2093 C C . ASP A 1 267 ? 1.931 2.895 22.656 1.00 80.50 267 ASP A C 1
ATOM 2095 O O . ASP A 1 267 ? 0.796 2.451 22.804 1.00 80.50 267 ASP A O 1
ATOM 2099 N N . ASN A 1 268 ? 2.181 4.206 22.710 1.00 77.94 268 ASN A N 1
ATOM 2100 C CA . ASN A 1 268 ? 1.141 5.201 22.968 1.00 77.94 268 ASN A CA 1
ATOM 2101 C C . ASN A 1 268 ? 0.127 5.292 21.821 1.00 77.94 268 ASN A C 1
ATOM 2103 O O . ASN A 1 268 ? -1.054 5.530 22.075 1.00 77.94 268 ASN A O 1
ATOM 2107 N N . ILE A 1 269 ? 0.572 5.108 20.574 1.00 79.69 269 ILE A N 1
ATOM 2108 C CA . ILE A 1 269 ? -0.322 5.073 19.409 1.00 79.6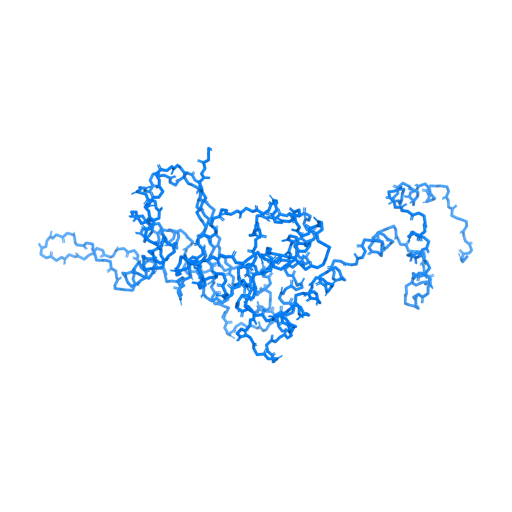9 269 ILE A CA 1
ATOM 2109 C C . ILE A 1 269 ? -1.185 3.810 19.456 1.00 79.69 269 ILE A C 1
ATOM 2111 O O . ILE A 1 269 ? -2.404 3.913 19.354 1.00 79.69 269 ILE A O 1
ATOM 2115 N N . VAL A 1 270 ? -0.570 2.643 19.677 1.00 85.62 270 VAL A N 1
ATOM 2116 C CA . VAL A 1 270 ? -1.283 1.361 19.810 1.00 85.62 270 VAL A CA 1
ATOM 2117 C C . VAL A 1 270 ? -2.291 1.420 20.955 1.00 85.62 270 VAL A C 1
ATOM 2119 O O . VAL A 1 270 ? -3.434 1.010 20.790 1.00 85.62 270 VAL A O 1
ATOM 2122 N N . LYS A 1 271 ? -1.911 1.992 22.101 1.00 83.69 271 LYS A N 1
ATOM 2123 C CA . LYS A 1 271 ? -2.817 2.152 23.239 1.00 83.69 271 LYS A CA 1
ATOM 2124 C C . LYS A 1 271 ? -4.034 3.004 22.885 1.00 83.69 271 LYS A C 1
ATOM 2126 O O . LYS A 1 271 ? -5.147 2.617 23.201 1.00 83.69 271 LYS A O 1
ATOM 2131 N N . ALA A 1 272 ? -3.836 4.138 22.214 1.00 76.88 272 ALA A N 1
ATOM 2132 C CA . ALA A 1 272 ? -4.941 5.010 21.820 1.00 76.88 272 ALA A CA 1
ATOM 2133 C C . ALA A 1 272 ? -5.867 4.361 20.774 1.00 76.88 272 ALA A C 1
ATOM 2135 O O . ALA A 1 272 ? -7.074 4.584 20.800 1.00 76.88 272 ALA A O 1
ATOM 2136 N N . VAL A 1 273 ? -5.302 3.546 19.879 1.00 83.88 273 VAL A N 1
ATOM 2137 C CA . VAL A 1 273 ? -6.051 2.692 18.948 1.00 83.88 273 VAL A CA 1
ATOM 2138 C C . VAL A 1 273 ? -6.927 1.700 19.709 1.00 83.88 273 VAL A C 1
ATOM 2140 O O . VAL A 1 273 ? -8.131 1.660 19.473 1.00 83.88 273 VAL A O 1
ATOM 2143 N N . LYS A 1 274 ? -6.340 0.945 20.645 1.00 86.25 274 LYS A N 1
ATOM 2144 C CA . LYS A 1 274 ? -7.073 -0.051 21.433 1.00 86.25 274 LYS A CA 1
ATOM 2145 C C . LYS A 1 274 ? -8.182 0.592 22.259 1.00 86.25 274 LYS A C 1
ATOM 2147 O O . LYS A 1 274 ? -9.334 0.203 22.131 1.00 86.25 274 LYS A O 1
ATOM 2152 N N . ASP A 1 275 ? -7.852 1.651 22.998 1.00 82.56 275 ASP A N 1
ATOM 2153 C CA . ASP A 1 275 ? -8.807 2.379 23.840 1.00 82.56 275 ASP A CA 1
ATOM 2154 C C . ASP A 1 275 ? -10.000 2.931 23.019 1.00 82.56 275 ASP A C 1
ATOM 2156 O O . ASP A 1 275 ? -11.117 2.993 23.526 1.00 82.56 275 ASP A O 1
ATOM 2160 N N . GLY A 1 276 ? -9.779 3.341 21.760 1.00 80.12 276 GLY A N 1
ATOM 2161 C CA . GLY A 1 276 ? -10.821 3.904 20.893 1.00 80.12 276 GLY A CA 1
ATOM 2162 C C . GLY A 1 276 ? -11.667 2.879 20.129 1.00 80.12 276 GLY A C 1
ATOM 2163 O O . GLY A 1 276 ? -12.812 3.187 19.800 1.00 80.12 276 GLY A O 1
ATOM 2164 N N . ALA A 1 277 ? -11.122 1.694 19.840 1.00 83.12 277 ALA A N 1
ATOM 2165 C CA . ALA A 1 277 ? -11.797 0.630 19.088 1.00 83.12 277 ALA A CA 1
ATOM 2166 C C . ALA A 1 277 ? -12.419 -0.458 19.985 1.00 83.12 277 ALA A C 1
ATOM 2168 O O . ALA A 1 277 ? -13.305 -1.192 19.538 1.00 83.12 277 ALA A O 1
ATOM 2169 N N . ASN A 1 278 ? -12.002 -0.548 21.250 1.00 85.62 278 ASN A N 1
ATOM 2170 C CA . ASN A 1 278 ? -12.561 -1.488 22.215 1.00 85.62 278 ASN A CA 1
ATOM 2171 C C . ASN A 1 278 ? -14.057 -1.227 22.471 1.00 85.62 278 ASN A C 1
ATOM 2173 O O . ASN A 1 278 ? -14.493 -0.086 22.642 1.00 85.62 278 ASN A O 1
ATOM 2177 N N . GLY A 1 279 ? -14.846 -2.297 22.494 1.00 80.25 279 GLY A N 1
ATOM 2178 C CA . GLY A 1 279 ? -16.307 -2.265 22.581 1.00 80.25 279 GLY A CA 1
ATOM 2179 C C . GLY A 1 279 ? -17.016 -1.823 21.294 1.00 80.25 279 GLY A C 1
ATOM 2180 O O . GLY A 1 279 ? -18.239 -1.689 21.302 1.00 80.25 279 GLY A O 1
ATOM 2181 N N . ILE A 1 280 ? -16.278 -1.564 20.207 1.00 82.88 280 ILE A N 1
ATOM 2182 C CA . ILE A 1 280 ? -16.821 -1.125 18.910 1.00 82.88 280 ILE A CA 1
ATOM 2183 C C . ILE A 1 280 ? -16.427 -2.113 17.827 1.00 82.88 280 ILE A C 1
ATOM 2185 O O . ILE A 1 280 ? -17.297 -2.698 17.197 1.00 82.88 280 ILE A O 1
ATOM 2189 N N . THR A 1 281 ? -15.126 -2.309 17.626 1.00 80.94 281 THR A N 1
ATOM 2190 C CA . THR A 1 281 ? -14.599 -3.237 16.621 1.00 80.94 281 THR A CA 1
ATOM 2191 C C . THR A 1 281 ? -14.489 -4.654 17.179 1.00 80.94 281 THR A C 1
ATOM 2193 O O . THR A 1 281 ? -14.828 -5.614 16.499 1.00 80.94 281 THR A O 1
ATOM 2196 N N . TRP A 1 282 ? -14.085 -4.787 18.440 1.00 87.50 282 TRP A N 1
ATOM 2197 C CA . TRP A 1 282 ? -14.100 -6.031 19.215 1.00 87.50 282 TRP A CA 1
ATOM 2198 C C . TRP A 1 282 ? -14.751 -5.778 20.571 1.00 87.50 282 TRP A C 1
ATOM 2200 O O . TRP A 1 282 ? -14.851 -4.631 21.009 1.00 87.50 282 TRP A O 1
ATOM 2210 N N . LYS A 1 283 ? -15.226 -6.831 21.232 1.00 85.44 283 LYS A N 1
ATOM 2211 C CA . LYS A 1 283 ? -15.977 -6.719 22.488 1.00 85.44 283 LYS A CA 1
ATOM 2212 C C . LYS A 1 283 ? -15.080 -6.405 23.684 1.00 85.44 283 LYS A C 1
ATOM 2214 O O . LYS A 1 283 ? -15.465 -5.593 24.522 1.00 85.44 283 LYS A O 1
ATOM 2219 N N . ASP A 1 284 ? -13.911 -7.035 23.753 1.00 86.19 284 ASP A N 1
ATOM 2220 C CA . ASP A 1 284 ? -12.969 -6.900 24.859 1.00 86.19 284 ASP A CA 1
ATOM 2221 C C . ASP A 1 284 ? -11.505 -6.957 24.400 1.00 86.19 284 ASP A C 1
ATOM 2223 O O . ASP A 1 284 ? -11.128 -7.725 23.515 1.00 86.19 284 ASP A O 1
ATOM 2227 N N . ASP A 1 285 ? -10.656 -6.158 25.043 1.00 85.31 285 ASP A N 1
ATOM 2228 C CA . ASP A 1 285 ? -9.227 -6.053 24.741 1.00 85.31 285 ASP A CA 1
ATOM 2229 C C . ASP A 1 285 ? -8.450 -7.369 24.913 1.00 85.31 285 ASP A C 1
ATOM 2231 O O . ASP A 1 285 ? -7.360 -7.499 24.343 1.00 85.31 285 ASP A O 1
ATOM 2235 N N . SER A 1 286 ? -8.985 -8.328 25.679 1.00 87.56 286 SER A N 1
ATOM 2236 C CA . SER A 1 286 ? -8.439 -9.684 25.823 1.00 87.56 286 SER A CA 1
ATOM 2237 C C . SER A 1 286 ? -8.527 -10.520 24.546 1.00 87.56 286 SER A C 1
ATOM 2239 O O . SER A 1 286 ? -7.794 -11.499 24.418 1.00 87.56 286 SER A O 1
ATOM 2241 N N . GLN A 1 287 ? -9.362 -10.126 23.579 1.00 87.00 287 GLN A N 1
ATOM 2242 C CA . GLN A 1 287 ? -9.462 -10.802 22.285 1.00 87.00 287 GLN A CA 1
ATOM 2243 C C . GLN A 1 287 ? -8.260 -10.532 21.377 1.00 87.00 287 GLN A C 1
ATOM 2245 O O . GLN A 1 287 ? -8.038 -11.276 20.426 1.00 87.00 287 GLN A O 1
ATOM 2250 N N . VAL A 1 288 ? -7.481 -9.481 21.646 1.00 89.12 288 VAL A N 1
ATOM 2251 C CA . VAL A 1 288 ? -6.289 -9.144 20.863 1.00 89.12 288 VAL A CA 1
ATOM 2252 C C . VAL A 1 288 ? -5.133 -10.052 21.277 1.00 89.12 288 VAL A C 1
ATOM 2254 O O . VAL A 1 288 ? -4.463 -9.785 22.276 1.00 89.12 288 VAL A O 1
ATOM 2257 N N . ILE A 1 289 ? -4.892 -11.110 20.500 1.00 89.00 289 ILE A N 1
ATOM 2258 C CA . ILE A 1 289 ? -3.869 -12.125 20.797 1.00 89.00 289 ILE A CA 1
ATOM 2259 C C . ILE A 1 289 ? -2.524 -11.859 20.112 1.00 89.00 289 ILE A C 1
ATOM 2261 O O . ILE A 1 289 ? -1.492 -12.314 20.599 1.00 89.00 289 ILE A O 1
ATOM 2265 N N . ASP A 1 290 ? -2.524 -11.098 19.016 1.00 87.00 290 ASP A N 1
ATOM 2266 C CA . ASP A 1 290 ? -1.317 -10.696 18.292 1.00 87.00 290 ASP A CA 1
ATOM 2267 C C . ASP A 1 290 ? -1.374 -9.205 17.949 1.00 87.00 290 ASP A C 1
ATOM 2269 O O . ASP A 1 290 ? -2.437 -8.663 17.636 1.00 87.00 290 ASP A O 1
ATOM 2273 N N . VAL A 1 291 ? -0.229 -8.527 18.042 1.00 88.44 291 VAL A N 1
ATOM 2274 C CA . VAL A 1 291 ? -0.101 -7.101 17.740 1.00 88.44 291 VAL A CA 1
ATOM 2275 C C . VAL A 1 291 ? 1.163 -6.839 16.934 1.00 88.44 291 VAL A C 1
ATOM 2277 O O . VAL A 1 291 ? 2.276 -6.872 17.462 1.00 88.44 291 VAL A O 1
ATOM 2280 N N . HIS A 1 292 ? 0.989 -6.433 15.679 1.00 89.81 292 HIS A N 1
ATOM 2281 C CA . HIS A 1 292 ? 2.054 -5.866 14.865 1.00 89.81 292 HIS A CA 1
ATOM 2282 C C . HIS A 1 292 ? 1.928 -4.344 14.828 1.00 89.81 292 HIS A C 1
ATOM 2284 O O . HIS A 1 292 ? 0.880 -3.805 14.490 1.00 89.81 292 HIS A O 1
ATOM 2290 N N . ALA A 1 293 ? 2.995 -3.607 15.135 1.00 86.81 293 ALA A N 1
ATOM 2291 C CA . ALA A 1 293 ? 2.940 -2.149 15.141 1.00 86.81 293 ALA A CA 1
ATOM 2292 C C . ALA A 1 293 ? 4.183 -1.532 14.495 1.00 86.81 293 ALA A C 1
ATOM 2294 O O . ALA A 1 293 ? 5.309 -1.964 14.738 1.00 86.81 293 ALA A O 1
ATOM 2295 N N . SER A 1 294 ? 4.003 -0.487 13.684 1.00 87.38 294 SER A N 1
ATOM 2296 C CA . SER A 1 294 ? 5.121 0.201 13.040 1.00 87.38 294 SER A CA 1
ATOM 2297 C C . SER A 1 294 ? 4.887 1.701 12.852 1.00 87.38 294 SER A C 1
ATOM 2299 O O . SER A 1 294 ? 3.755 2.171 12.747 1.00 87.38 294 SER A O 1
ATOM 2301 N N . LYS A 1 295 ? 5.984 2.472 12.803 1.00 84.88 295 LYS A N 1
ATOM 2302 C CA . LYS A 1 295 ? 5.975 3.890 12.419 1.00 84.88 295 LYS A CA 1
ATOM 2303 C C . LYS A 1 295 ? 6.708 4.085 11.092 1.00 84.88 295 LYS A C 1
ATOM 2305 O O . LYS A 1 295 ? 7.779 3.509 10.885 1.00 84.88 295 LYS A O 1
ATOM 2310 N N . ARG A 1 296 ? 6.161 4.925 10.220 1.00 84.94 296 ARG A N 1
ATOM 2311 C CA . ARG A 1 296 ? 6.723 5.325 8.923 1.00 84.94 296 ARG A CA 1
ATOM 2312 C C . ARG A 1 296 ? 6.576 6.831 8.741 1.00 84.94 296 ARG A C 1
ATOM 2314 O O . ARG A 1 296 ? 5.797 7.473 9.440 1.00 84.94 296 ARG A O 1
ATOM 2321 N N . TYR A 1 297 ? 7.341 7.404 7.825 1.00 81.38 297 TYR A N 1
ATOM 2322 C CA . TYR A 1 297 ? 7.097 8.767 7.369 1.00 81.38 297 TYR A CA 1
ATOM 2323 C C . TYR A 1 297 ? 6.158 8.756 6.156 1.00 81.38 297 TYR A C 1
ATOM 2325 O O . TYR A 1 297 ? 6.216 7.839 5.342 1.00 81.38 297 TYR A O 1
ATOM 2333 N N . GLY A 1 298 ? 5.289 9.759 6.036 1.00 74.06 298 GLY A N 1
ATOM 2334 C CA . GLY A 1 298 ? 4.339 9.880 4.930 1.00 74.06 298 GLY A CA 1
ATOM 2335 C C . GLY A 1 298 ? 3.272 10.943 5.186 1.00 74.06 298 GLY A C 1
ATOM 2336 O O . GLY A 1 298 ? 3.413 11.773 6.087 1.00 74.06 298 GLY A O 1
ATOM 2337 N N . ALA A 1 299 ? 2.195 10.911 4.397 1.00 72.62 299 ALA A N 1
ATOM 2338 C CA . ALA A 1 299 ? 0.999 11.701 4.680 1.00 72.62 299 ALA A CA 1
ATOM 2339 C C . ALA A 1 299 ? 0.435 11.306 6.064 1.00 72.62 299 ALA A C 1
ATOM 2341 O O . ALA A 1 299 ? 0.255 10.105 6.289 1.00 72.62 299 ALA A O 1
ATOM 2342 N N . PRO A 1 300 ? 0.189 12.262 6.986 1.00 73.44 300 PRO A N 1
ATOM 2343 C CA . PRO A 1 300 ? -0.205 11.960 8.360 1.00 73.44 300 PRO A CA 1
ATOM 2344 C C . PRO A 1 300 ? -1.488 11.138 8.447 1.00 73.44 300 PRO A C 1
ATOM 2346 O O . PRO A 1 300 ? -2.564 11.621 8.104 1.00 73.44 300 PRO A O 1
ATOM 2349 N N . ARG A 1 301 ? -1.360 9.903 8.930 1.00 71.56 301 ARG A N 1
ATOM 2350 C CA . ARG A 1 301 ? -2.472 8.986 9.199 1.00 71.56 301 ARG A CA 1
ATOM 2351 C C . ARG A 1 301 ? -2.017 7.864 10.123 1.00 71.56 301 ARG A C 1
ATOM 2353 O O . ARG A 1 301 ? -0.828 7.688 10.377 1.00 71.56 301 ARG A O 1
ATOM 2360 N N . VAL A 1 302 ? -2.961 7.088 10.611 1.00 73.62 302 VAL A N 1
ATOM 2361 C CA . VAL A 1 302 ? -2.731 5.764 11.198 1.00 73.62 302 VAL A CA 1
ATOM 2362 C C . VAL A 1 302 ? -3.574 4.799 10.374 1.00 73.62 302 VAL A C 1
ATOM 2364 O O . VAL A 1 302 ? -4.596 5.228 9.871 1.00 73.62 302 VAL A O 1
ATOM 2367 N N . GLU A 1 303 ? -3.125 3.568 10.172 1.00 77.00 303 GLU A N 1
ATOM 2368 C CA . GLU A 1 303 ? -3.857 2.519 9.456 1.00 77.00 303 GLU A CA 1
ATOM 2369 C C . GLU A 1 303 ? -4.056 1.321 10.385 1.00 77.00 303 GLU A C 1
ATOM 2371 O O . GLU A 1 303 ? -3.096 0.831 10.996 1.00 77.00 303 GLU A O 1
ATOM 2376 N N . VAL A 1 304 ? -5.332 0.958 10.496 1.00 79.00 304 VAL A N 1
ATOM 2377 C CA . VAL A 1 304 ? -6.019 0.008 11.375 1.00 79.00 304 VAL A CA 1
ATOM 2378 C C . VAL A 1 304 ? -6.351 -1.410 10.959 1.00 79.00 304 VAL A C 1
ATOM 2380 O O . VAL A 1 304 ? -7.520 -1.690 10.789 1.00 79.00 304 VAL A O 1
ATOM 2383 N N . GLU A 1 305 ? -5.455 -2.363 10.843 1.00 78.19 305 GLU A N 1
ATOM 2384 C CA . GLU A 1 305 ? -5.910 -3.676 10.375 1.00 78.19 305 GLU A CA 1
ATOM 2385 C C . GLU A 1 305 ? -6.277 -4.629 11.525 1.00 78.19 305 GLU A C 1
ATOM 2387 O O . GLU A 1 305 ? -5.490 -4.826 12.448 1.00 78.19 305 GLU A O 1
ATOM 2392 N N . VAL A 1 306 ? -7.473 -5.223 11.468 1.00 78.44 306 VAL A N 1
ATOM 2393 C CA . VAL A 1 306 ? -7.950 -6.232 12.427 1.00 78.44 306 VAL A CA 1
ATOM 2394 C C . VAL A 1 306 ? -8.290 -7.499 11.658 1.00 78.44 306 VAL A C 1
ATOM 2396 O O . VAL A 1 306 ? -9.103 -7.462 10.741 1.00 78.44 306 VAL A O 1
ATOM 2399 N N . ARG A 1 307 ? -7.675 -8.619 12.036 1.00 77.31 307 ARG A N 1
ATOM 2400 C CA . ARG A 1 307 ? -7.917 -9.934 11.431 1.00 77.31 307 ARG A CA 1
ATOM 2401 C C . ARG A 1 307 ? -8.447 -10.886 12.481 1.00 77.31 307 ARG A C 1
ATOM 2403 O O . ARG A 1 307 ? -7.952 -10.874 13.602 1.00 77.31 307 ARG A O 1
ATOM 2410 N N . ILE A 1 308 ? -9.411 -11.723 12.126 1.00 77.19 308 ILE A N 1
ATOM 2411 C CA . ILE A 1 308 ? -9.831 -12.828 12.989 1.00 77.19 308 ILE A CA 1
ATOM 2412 C C . ILE A 1 308 ? -8.722 -13.881 12.968 1.00 77.19 308 ILE A C 1
ATOM 2414 O O . ILE A 1 308 ? -8.253 -14.260 11.896 1.00 77.19 308 ILE A O 1
ATOM 2418 N N . SER A 1 309 ? -8.284 -14.313 14.146 1.00 69.06 309 SER A N 1
ATOM 2419 C CA . SER A 1 309 ? -7.420 -15.479 14.279 1.00 69.06 309 SER A CA 1
ATOM 2420 C C . SER A 1 309 ? -8.305 -16.697 14.495 1.00 69.06 309 SER A C 1
ATOM 2422 O O . SER A 1 309 ? -9.033 -16.751 15.488 1.00 69.06 309 SER A O 1
ATOM 2424 N N . GLU A 1 310 ? -8.252 -17.633 13.551 1.00 55.53 310 GLU A N 1
ATOM 2425 C CA . GLU A 1 310 ? -8.798 -18.986 13.715 1.00 55.53 310 GLU A CA 1
ATOM 2426 C C . GLU A 1 310 ? -7.929 -19.828 14.657 1.00 55.53 310 GLU A C 1
ATOM 2428 O O . GLU A 1 310 ? -6.696 -19.587 14.707 1.00 55.53 310 GLU A O 1
#

pLDDT: mean 75.01, std 15.82, range [28.62, 96.81]

Secondary structure (DSSP, 8-state):
--S-PPPHHHHHHHHHHHTTS-HHHHHHHHHHHHT-TTTTTSPPPHHHHHHHHS--HHHHHHHHHHHHHHHHHHH-SSS-EEES-HHHHHHHHHTTHHHHHTT--TTTHHHHHHHHHHHHHHHHHHT------SSB--HHHHHHHHTTPPPPPPEEES-HHHHHHHHHHS----------SS----PPPEEEEETTEEEEE--HHHHHHHHHHHHHHHHHHTTPPPB-S-EEEEEEEEEPPPTTS-HHHHHHHHTTSS---SSSPHHHHHHHHHHHHBTTTBS-GGGEEEEEEEEEESSSEEEEEEEE--

Organism: NCBI:txid1314771

Radius of gyration: 25.28 Å; chains: 1; bounding box: 70×47×79 Å

Sequence (310 aa):
MYGRDLTSGVIALYWQGLQAYDLAAVREALNRHVNNPDTGQFMPKIADIHKMLQGSTQDAALTAWSKVDRTMREKGPYPSIVFDDALIHRVLSEMGGWVLLSTKQEDEWPFVRNEFVNRYRGYRMRSEVPDYPPVLIGLAEMTNQQLGLEVVPPLLVGSAAMAQQVMRQGTDQPLLEFTPLNPIAKGRARSCLRNGHIAHYTPEKTARYENLVKLAAQKAMDGQSPIESAIALTVRAFLPIPASWSLKKQRAAAIGEVMPTKRPDLDNIVKAVKDGANGITWKDDSQVIDVHASKRYGAPRVEVEVRISE

InterPro domains:
  IPR008822 Holliday junction resolvase RusA-like [PF05866] (180-307)
  IPR036614 Holliday junction resolvase RusA-like superfamily [G3DSA:3.30.1330.70] (178-310)
  IPR036614 Holliday junction resolvase RusA-like superfamily [SSF103084] (195-310)
  IPR045521 Domain of unknown function DUF6475 [PF20081] (81-170)